Protein AF-A0AAJ2A4P9-F1 (afdb_monomer_lite)

pLDDT: mean 83.52, std 16.74, range [39.16, 97.12]

Secondary structure (DSSP, 8-state):
---GGG---------SSS--S---TTEEEEE-TTS-EEEEETTTTEEEEE--TT-------SS------S------S------S-----S----SS----SS----SS-------SSTT--S---SS----SS--EETTEETTT---B-SSSSPBPPPPPPPPP-----TTSSHHHHHHHHHHHHHHHTS--

Sequence (192 aa):
MGDPAQGVVWGGILSGRVKPPTRSADVHATAYPDGALIQYDHAAHTLSAKLPEGATIDLVAPDAVVVKTQKASIESDDCTLKSKLITLDGDVVVSKSMTVAGAFAFQSGMSGQGEGGSDDHAMRIDGGAHFSKDVTAAGVSVEGHLHRAQGSTAPTSKPIKGASFRGMNAAAGARVCKSALRRRFNRRRKAV

Structure (mmCIF, N/CA/C/O backbone):
data_AF-A0AAJ2A4P9-F1
#
_entry.id   AF-A0AAJ2A4P9-F1
#
loop_
_atom_site.group_PDB
_atom_site.id
_atom_site.type_symbol
_atom_site.label_atom_id
_atom_site.label_alt_id
_atom_site.label_comp_id
_atom_site.label_asym_id
_atom_site.label_entity_id
_atom_site.label_seq_id
_atom_site.pdbx_PDB_ins_code
_atom_site.Cartn_x
_atom_site.Cartn_y
_atom_site.Cartn_z
_atom_site.occupancy
_atom_site.B_iso_or_equiv
_atom_site.auth_seq_id
_atom_site.auth_comp_id
_atom_site.auth_asym_id
_atom_site.auth_atom_id
_atom_site.pdbx_PDB_model_num
ATOM 1 N N . MET A 1 1 ? -49.548 -1.747 47.036 1.00 63.66 1 MET A N 1
ATOM 2 C CA . MET A 1 1 ? -48.351 -2.602 47.181 1.00 63.66 1 MET A CA 1
ATOM 3 C C . MET A 1 1 ? -47.766 -2.800 45.796 1.00 63.66 1 MET A C 1
ATOM 5 O O . MET A 1 1 ? -48.547 -3.030 44.884 1.00 63.66 1 MET A O 1
ATOM 9 N N . GLY A 1 2 ? -46.456 -2.621 45.616 1.00 82.56 2 GLY A N 1
ATOM 10 C CA . GLY A 1 2 ? -45.809 -2.887 44.327 1.00 82.56 2 GLY A CA 1
ATOM 11 C C . GLY A 1 2 ? -45.758 -4.389 44.050 1.00 82.56 2 GLY A C 1
ATOM 12 O O . GLY A 1 2 ? -45.524 -5.160 44.979 1.00 82.56 2 GLY A O 1
ATOM 13 N N . ASP A 1 3 ? -46.005 -4.788 42.804 1.00 88.75 3 ASP A N 1
ATOM 14 C CA . ASP A 1 3 ? -45.886 -6.174 42.354 1.00 88.75 3 ASP A CA 1
ATOM 15 C C . ASP A 1 3 ? -44.419 -6.467 41.985 1.00 88.75 3 ASP A C 1
ATOM 17 O O . ASP A 1 3 ? -43.934 -5.942 40.978 1.00 88.75 3 ASP A O 1
ATOM 21 N N . PRO A 1 4 ? -43.681 -7.274 42.770 1.00 86.25 4 PRO A N 1
ATOM 22 C CA . PRO A 1 4 ? -42.304 -7.627 42.442 1.00 86.25 4 PRO A CA 1
ATOM 23 C C . PRO A 1 4 ? -42.198 -8.439 41.143 1.00 86.25 4 PRO A C 1
ATOM 25 O O . PRO A 1 4 ? -41.119 -8.464 40.553 1.00 86.25 4 PRO A O 1
ATOM 28 N N . ALA A 1 5 ? -43.291 -9.041 40.651 1.00 87.19 5 ALA A N 1
ATOM 29 C CA . ALA A 1 5 ? -43.313 -9.678 39.335 1.00 87.19 5 ALA A CA 1
ATOM 30 C C . ALA A 1 5 ? -43.188 -8.666 38.177 1.00 87.19 5 ALA A C 1
ATOM 32 O O . ALA A 1 5 ? -42.864 -9.063 37.062 1.00 87.19 5 ALA A O 1
ATOM 33 N N . GLN A 1 6 ? -43.396 -7.369 38.437 1.00 91.75 6 GLN A N 1
ATOM 34 C CA . GLN A 1 6 ? -43.157 -6.260 37.501 1.00 91.75 6 GLN A CA 1
ATOM 35 C C . GLN A 1 6 ? -41.868 -5.479 37.828 1.00 91.75 6 GLN A C 1
ATOM 37 O O . GLN A 1 6 ? -41.645 -4.385 37.309 1.00 91.75 6 GLN A O 1
ATOM 42 N N . GLY A 1 7 ? -41.020 -6.004 38.718 1.00 87.81 7 GLY A N 1
ATOM 43 C CA . GLY A 1 7 ? -39.758 -5.367 39.080 1.00 87.81 7 GLY A CA 1
ATOM 44 C C . GLY A 1 7 ? -38.771 -5.329 37.910 1.00 87.81 7 GLY A C 1
ATOM 45 O O . GLY A 1 7 ? -38.638 -6.292 37.159 1.00 87.81 7 GLY A O 1
ATOM 46 N N . VAL A 1 8 ? -38.029 -4.227 37.788 1.00 89.62 8 VAL A N 1
ATOM 47 C CA . VAL A 1 8 ? -36.932 -4.070 36.821 1.00 89.62 8 VAL A CA 1
ATOM 48 C C . VAL A 1 8 ? -35.628 -3.896 37.590 1.00 89.62 8 VAL A C 1
ATOM 50 O O . VAL A 1 8 ? -35.564 -3.130 38.552 1.00 89.62 8 VAL A O 1
ATOM 53 N N . VAL A 1 9 ? -34.578 -4.603 37.172 1.00 88.38 9 VAL A N 1
ATOM 54 C CA . VAL A 1 9 ? -33.245 -4.483 37.773 1.00 88.38 9 VAL A CA 1
ATOM 55 C C . VAL A 1 9 ? -32.414 -3.488 36.972 1.00 88.38 9 VAL A C 1
ATOM 57 O O . VAL A 1 9 ? -32.191 -3.678 35.778 1.00 88.38 9 VAL A O 1
ATOM 60 N N . TRP A 1 10 ? -31.906 -2.457 37.646 1.00 83.69 10 TRP A N 1
ATOM 61 C CA . TRP A 1 10 ? -30.907 -1.546 37.095 1.00 83.69 10 TRP A CA 1
ATOM 62 C C . TRP A 1 10 ? -29.515 -1.965 37.587 1.00 83.69 10 TRP A C 1
ATOM 64 O O . TRP A 1 10 ? -29.199 -1.844 38.770 1.00 83.69 10 TRP A O 1
ATOM 74 N N . GLY A 1 11 ? -28.678 -2.476 36.682 1.00 84.81 11 GLY A N 1
ATOM 75 C CA . GLY A 1 11 ? -27.283 -2.836 36.965 1.00 84.81 11 GLY A CA 1
ATOM 76 C C . GLY A 1 11 ? -26.299 -1.679 36.747 1.00 84.81 11 GLY A C 1
ATOM 77 O O . GLY A 1 11 ? -26.618 -0.695 36.092 1.00 84.81 11 GLY A O 1
ATOM 78 N N . GLY A 1 12 ? -25.072 -1.806 37.262 1.00 80.88 12 GLY A N 1
ATOM 79 C CA . GL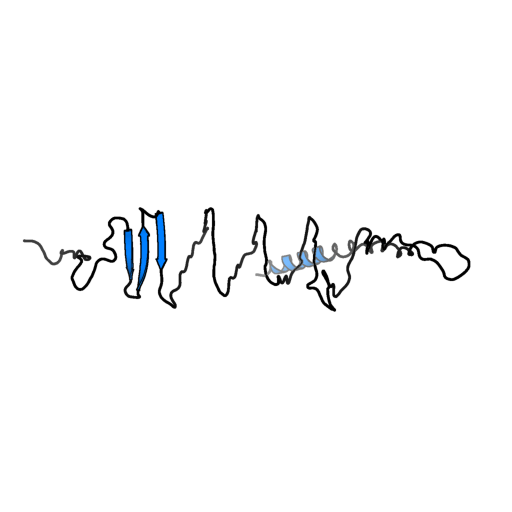Y A 1 12 ? -23.992 -0.837 36.998 1.00 80.88 12 GLY A CA 1
ATOM 80 C C . GLY A 1 12 ? -23.577 0.028 38.188 1.00 80.88 12 GLY A C 1
ATOM 81 O O . GLY A 1 12 ? -22.801 0.965 38.023 1.00 80.88 12 GLY A O 1
ATOM 82 N N . ILE A 1 13 ? -24.047 -0.290 39.397 1.00 85.81 13 ILE A N 1
ATOM 83 C CA . ILE A 1 13 ? -23.538 0.347 40.614 1.00 85.81 13 ILE A CA 1
ATOM 84 C C . ILE A 1 13 ? -22.128 -0.188 40.893 1.00 85.81 13 ILE A C 1
ATOM 86 O O . ILE A 1 13 ? -21.924 -1.388 41.097 1.00 85.81 13 ILE A O 1
ATOM 90 N N . LEU A 1 14 ? -21.152 0.719 40.892 1.00 84.44 14 LEU A N 1
ATOM 91 C CA . LEU A 1 14 ? -19.758 0.422 41.213 1.00 84.44 14 LEU A CA 1
ATOM 92 C C . LEU A 1 14 ? -19.631 -0.084 42.656 1.00 84.44 14 LEU A C 1
ATOM 94 O O . LEU A 1 14 ? -20.338 0.359 43.558 1.00 84.44 14 LEU A O 1
ATOM 98 N N . SER A 1 15 ? -18.701 -1.005 42.891 1.00 82.56 15 SER A N 1
ATOM 99 C CA . SER A 1 15 ? -18.472 -1.604 44.210 1.00 82.56 15 SER A CA 1
ATOM 100 C C . SER A 1 15 ? -16.989 -1.901 44.431 1.00 82.56 15 SER A C 1
ATOM 102 O O . SER A 1 15 ? -16.177 -1.796 43.516 1.00 82.56 15 SER A O 1
ATOM 104 N N . GLY A 1 16 ? -16.608 -2.343 45.634 1.00 83.50 16 GLY A N 1
ATOM 105 C CA . GLY A 1 16 ? -15.232 -2.797 45.882 1.00 83.50 16 GLY A CA 1
ATOM 106 C C . GLY A 1 16 ? -14.786 -3.942 44.955 1.00 83.50 16 GLY A C 1
ATOM 107 O O . GLY A 1 16 ? -13.597 -4.057 44.659 1.00 83.50 16 GLY A O 1
ATOM 108 N N . ARG A 1 17 ? -15.739 -4.752 44.463 1.00 79.19 17 ARG A N 1
ATOM 109 C CA . ARG A 1 17 ? -15.501 -5.830 43.488 1.00 79.19 17 ARG A CA 1
ATOM 110 C C . ARG A 1 17 ? -15.523 -5.343 42.034 1.00 79.19 17 ARG A C 1
ATOM 112 O O . ARG A 1 17 ? -14.803 -5.901 41.218 1.00 79.19 17 ARG A O 1
ATOM 119 N N . VAL A 1 18 ? -16.312 -4.314 41.717 1.00 78.00 18 VAL A N 1
ATOM 120 C CA . VAL A 1 18 ? -16.439 -3.733 40.367 1.00 78.00 18 VAL A CA 1
ATOM 121 C C . VAL A 1 18 ? -15.983 -2.277 40.417 1.00 78.00 18 VAL A C 1
ATOM 123 O O . VAL A 1 18 ? -16.763 -1.372 40.722 1.00 78.00 18 VAL A O 1
ATOM 126 N N . LYS A 1 19 ? -14.687 -2.071 40.175 1.00 82.69 19 LYS A N 1
ATOM 127 C CA . LYS A 1 19 ? -14.037 -0.756 40.229 1.00 82.69 19 LYS A CA 1
ATOM 128 C C . LYS A 1 19 ? -14.387 0.082 38.991 1.00 82.69 19 LYS A C 1
ATOM 130 O O . LYS A 1 19 ? -14.630 -0.490 37.930 1.00 82.69 19 LYS A O 1
ATOM 135 N N . PRO A 1 20 ? -14.374 1.423 39.097 1.00 83.62 20 PRO A N 1
ATOM 136 C CA . PRO A 1 20 ? -14.522 2.277 37.927 1.00 83.62 20 PRO A CA 1
ATOM 137 C C . PRO A 1 20 ? -13.364 2.054 36.937 1.00 83.62 20 PRO A C 1
ATOM 139 O O . PRO A 1 20 ? -12.222 1.904 37.383 1.00 83.62 20 PRO A O 1
ATOM 142 N N . PRO A 1 21 ? -13.631 2.077 35.618 1.00 82.31 21 PRO A N 1
ATOM 143 C CA . PRO A 1 21 ? -12.603 1.906 34.590 1.00 82.31 21 PRO A CA 1
ATOM 144 C C . PRO A 1 21 ? -11.618 3.084 34.543 1.00 82.31 21 PRO A C 1
ATOM 146 O O . PRO A 1 21 ? -10.463 2.914 34.170 1.00 82.31 21 PRO A O 1
ATOM 149 N N . THR A 1 22 ? -12.054 4.275 34.960 1.00 85.38 22 THR A N 1
ATOM 150 C CA . THR A 1 22 ? -11.222 5.474 35.095 1.00 85.38 22 THR A CA 1
ATOM 151 C C . THR A 1 22 ? -11.697 6.324 36.272 1.00 85.38 22 THR A C 1
ATOM 153 O O . THR A 1 22 ? -12.844 6.221 36.705 1.00 85.38 22 THR A O 1
ATOM 156 N N . ARG A 1 23 ? -10.804 7.155 36.816 1.00 85.50 23 ARG A N 1
ATOM 157 C CA . ARG A 1 23 ? -11.125 8.188 37.819 1.00 85.50 23 ARG A CA 1
ATOM 158 C C . ARG A 1 23 ? -11.011 9.609 37.262 1.00 85.50 23 ARG A C 1
ATOM 160 O O . ARG A 1 23 ? -11.265 10.556 37.999 1.00 85.50 23 ARG A O 1
ATOM 167 N N . SER A 1 24 ? -10.603 9.750 36.001 1.00 86.44 24 SER A N 1
ATOM 168 C CA . SER A 1 24 ? -10.545 11.048 35.336 1.00 86.44 24 SER A CA 1
ATOM 169 C C . SER A 1 24 ? -11.948 11.475 34.916 1.00 86.44 24 SER A C 1
ATOM 171 O O . SER A 1 24 ? -12.692 10.667 34.363 1.00 86.44 24 SER A O 1
ATOM 173 N N . ALA A 1 25 ? -12.288 12.741 35.158 1.00 88.81 25 ALA A N 1
ATOM 174 C CA . ALA A 1 25 ? -13.504 13.346 34.622 1.00 88.81 25 ALA A CA 1
ATOM 175 C C . ALA A 1 25 ? -13.425 13.518 33.096 1.00 88.81 25 ALA A C 1
ATOM 177 O O . ALA A 1 25 ? -14.457 13.558 32.428 1.00 88.81 25 ALA A O 1
ATOM 178 N N . ASP A 1 26 ? -12.204 13.553 32.550 1.00 91.00 26 ASP A N 1
ATOM 179 C CA . ASP A 1 26 ? -11.959 13.848 31.141 1.00 91.00 26 ASP A CA 1
ATOM 180 C C . ASP A 1 26 ? -12.076 12.613 30.230 1.00 91.00 26 ASP A C 1
ATOM 182 O O . ASP A 1 26 ? -12.057 12.705 29.000 1.00 91.00 26 ASP A O 1
ATOM 186 N N . VAL A 1 27 ? -12.207 11.426 30.825 1.00 91.81 27 VAL A N 1
ATOM 187 C CA . VAL A 1 27 ? -12.094 10.154 30.111 1.00 91.81 27 VAL A CA 1
ATOM 188 C C . VAL A 1 27 ? -13.410 9.394 30.156 1.00 91.81 27 VAL A C 1
ATOM 190 O O . VAL A 1 27 ? -13.900 9.020 31.220 1.00 91.81 27 VAL A O 1
ATOM 193 N N . HIS A 1 28 ? -13.938 9.073 28.980 1.00 90.75 28 HIS A N 1
ATOM 194 C CA . HIS A 1 28 ? -14.999 8.088 28.829 1.00 90.75 28 HIS A CA 1
ATOM 195 C C . HIS A 1 28 ? -14.377 6.739 28.463 1.00 90.75 28 HIS A C 1
ATOM 197 O O . HIS A 1 28 ? -13.809 6.606 27.381 1.00 90.75 28 HIS A O 1
ATOM 203 N N . ALA A 1 29 ? -14.468 5.741 29.345 1.00 92.00 29 ALA A N 1
ATOM 204 C CA . ALA A 1 29 ? -13.806 4.449 29.161 1.00 92.00 29 ALA A CA 1
ATOM 205 C C . ALA A 1 29 ? -14.744 3.255 29.372 1.00 92.00 29 ALA A C 1
ATOM 207 O O . ALA A 1 29 ? -15.571 3.238 30.284 1.00 92.00 29 ALA A O 1
ATOM 208 N N . THR A 1 30 ? -14.543 2.216 28.567 1.00 90.12 30 THR A N 1
ATOM 209 C CA . THR A 1 30 ? -15.148 0.891 28.711 1.00 90.12 30 THR A CA 1
ATOM 210 C C . THR A 1 30 ? -14.026 -0.133 28.841 1.00 90.12 30 THR A C 1
ATOM 212 O O . THR A 1 30 ? -13.236 -0.311 27.913 1.00 90.12 30 THR A O 1
ATOM 215 N N . ALA A 1 31 ? -13.941 -0.773 30.009 1.00 90.44 31 ALA A N 1
ATOM 216 C CA . ALA A 1 31 ? -12.980 -1.835 30.296 1.00 90.44 31 ALA A CA 1
ATOM 217 C C . ALA A 1 31 ? -13.672 -3.199 30.222 1.00 90.44 31 ALA A C 1
ATOM 219 O O . ALA A 1 31 ? -14.754 -3.376 30.789 1.00 90.44 31 ALA A O 1
ATOM 220 N N . TYR A 1 32 ? -13.036 -4.151 29.551 1.00 89.19 32 TYR A N 1
ATOM 221 C CA . TYR A 1 32 ? -13.533 -5.509 29.366 1.00 89.19 32 TYR A CA 1
ATOM 222 C C . TYR A 1 32 ? -12.788 -6.503 30.279 1.00 89.19 32 TYR A C 1
ATOM 224 O O . TYR A 1 32 ? -11.652 -6.239 30.684 1.00 89.19 32 TYR A O 1
ATOM 232 N N . PRO A 1 33 ? -13.403 -7.649 30.642 1.00 86.69 33 PRO A N 1
ATOM 233 C CA . PRO A 1 33 ? -12.800 -8.629 31.556 1.00 86.69 33 PRO A CA 1
ATOM 234 C C . PRO A 1 33 ? -11.520 -9.297 31.036 1.00 86.69 33 PRO A C 1
ATOM 236 O O . PRO A 1 33 ? -10.731 -9.797 31.832 1.00 86.69 33 PRO A O 1
ATOM 239 N N . ASP A 1 34 ? -11.325 -9.314 29.718 1.00 88.88 34 ASP A N 1
ATOM 240 C CA . ASP A 1 34 ? -10.125 -9.810 29.033 1.00 88.88 34 ASP A CA 1
ATOM 241 C C . ASP A 1 34 ? -8.945 -8.820 29.092 1.00 88.88 34 ASP A C 1
ATOM 243 O O . ASP A 1 34 ? -7.841 -9.138 28.655 1.00 88.88 34 ASP A O 1
ATOM 247 N N . GLY A 1 35 ? -9.160 -7.629 29.659 1.00 85.75 35 GLY A N 1
ATOM 248 C CA . GLY A 1 35 ? -8.171 -6.560 29.741 1.00 85.75 35 GLY A CA 1
ATOM 249 C C . GLY A 1 35 ? -8.221 -5.571 28.576 1.00 85.75 35 GLY A C 1
ATOM 250 O O . GLY A 1 35 ? -7.424 -4.631 28.571 1.00 85.75 35 GLY A O 1
ATOM 251 N N . ALA A 1 36 ? -9.143 -5.722 27.616 1.00 92.38 36 ALA A N 1
ATOM 252 C CA . ALA A 1 36 ? -9.329 -4.724 26.569 1.00 92.38 36 ALA A CA 1
ATOM 253 C C . ALA A 1 36 ? -9.888 -3.412 27.149 1.00 92.38 36 ALA A C 1
ATOM 255 O O . ALA A 1 36 ? -10.738 -3.405 28.045 1.00 92.38 36 ALA A O 1
ATOM 256 N N . LEU A 1 37 ? -9.422 -2.281 26.621 1.00 92.00 37 LEU A N 1
ATOM 257 C CA . LEU A 1 37 ? -9.827 -0.946 27.051 1.00 92.00 37 LEU A CA 1
ATOM 258 C C . LEU A 1 37 ? -10.093 -0.064 25.833 1.00 92.00 37 LEU A C 1
ATOM 260 O O . LEU A 1 37 ? -9.192 0.207 25.038 1.00 92.00 37 LEU A O 1
ATOM 264 N N . ILE A 1 38 ? -11.326 0.426 25.725 1.00 94.44 38 ILE A N 1
ATOM 265 C CA . ILE A 1 38 ? -11.712 1.456 24.758 1.00 94.44 38 ILE A CA 1
ATOM 266 C C . ILE A 1 38 ? -11.959 2.740 25.537 1.00 94.44 38 ILE A C 1
ATOM 268 O O . ILE A 1 38 ? -12.808 2.764 26.426 1.00 94.44 38 ILE A O 1
ATOM 272 N N . GLN A 1 39 ? -11.223 3.803 25.225 1.00 94.62 39 GLN A N 1
ATOM 273 C CA . GLN A 1 39 ? -11.330 5.080 25.924 1.00 94.62 39 GLN A CA 1
ATOM 274 C C . GLN A 1 39 ? -11.261 6.278 24.980 1.00 94.62 39 GLN A C 1
ATOM 276 O O . GLN A 1 39 ? -10.482 6.284 24.028 1.00 94.62 39 GLN A O 1
ATOM 281 N N . TYR A 1 40 ? -12.054 7.301 25.283 1.00 94.75 40 TYR A N 1
ATOM 282 C CA . TYR A 1 40 ? -11.988 8.619 24.670 1.00 94.75 40 TYR A CA 1
ATOM 283 C C . TYR A 1 40 ? -11.640 9.658 25.737 1.00 94.75 40 TYR A C 1
ATOM 285 O O . TYR A 1 40 ? -12.391 9.827 26.697 1.00 94.75 40 TYR A O 1
ATOM 293 N N . ASP A 1 41 ? -10.506 10.333 25.570 1.00 94.06 41 ASP A N 1
ATOM 294 C CA . ASP A 1 41 ? -10.068 11.456 26.399 1.00 94.06 41 ASP A CA 1
ATOM 295 C C . ASP A 1 41 ? -10.373 12.762 25.657 1.00 94.06 41 ASP A C 1
ATOM 297 O O . ASP A 1 41 ? -9.818 13.015 24.581 1.00 94.06 41 ASP A O 1
ATOM 301 N N . HIS A 1 42 ? -11.269 13.579 26.211 1.00 93.12 42 HIS A N 1
ATOM 302 C CA . HIS A 1 42 ? -11.690 14.825 25.573 1.00 93.12 42 HIS A CA 1
ATOM 303 C C . HIS A 1 42 ? -10.784 16.022 25.881 1.00 93.12 42 HIS A C 1
ATOM 305 O O . HIS A 1 42 ? -10.865 17.012 25.158 1.00 93.12 42 HIS A O 1
ATOM 311 N N . ALA A 1 43 ? -9.907 15.933 26.886 1.00 92.00 43 ALA A N 1
ATOM 312 C CA . ALA A 1 43 ? -8.873 16.935 27.134 1.00 92.00 43 ALA A CA 1
ATOM 313 C C . ALA A 1 43 ? -7.692 16.750 26.167 1.00 92.00 43 ALA A C 1
ATOM 315 O O . ALA A 1 43 ? -7.161 17.720 25.630 1.00 92.00 43 ALA A O 1
ATOM 316 N N . ALA A 1 44 ? -7.314 15.496 25.897 1.00 91.75 44 ALA A N 1
ATOM 317 C CA . ALA A 1 44 ? -6.264 15.155 24.937 1.00 91.75 44 ALA A CA 1
ATOM 318 C C . ALA A 1 44 ? -6.772 15.026 23.485 1.00 91.75 44 ALA A C 1
ATOM 320 O O . ALA A 1 44 ? -5.965 14.945 22.560 1.00 91.75 44 ALA A O 1
ATOM 321 N N . HIS A 1 45 ? -8.093 14.978 23.277 1.00 92.88 45 HIS A N 1
ATOM 322 C CA . HIS A 1 45 ? -8.744 14.674 21.995 1.00 92.88 45 HIS A CA 1
ATOM 323 C C . HIS A 1 45 ? -8.292 13.337 21.384 1.00 92.88 45 HIS A C 1
ATOM 325 O O . HIS A 1 45 ? -8.085 13.228 20.173 1.00 92.88 45 HIS A O 1
ATOM 331 N N . THR A 1 46 ? -8.143 12.302 22.216 1.00 92.44 46 THR A N 1
ATOM 332 C CA . THR A 1 46 ? -7.634 10.993 21.777 1.00 92.44 46 THR A CA 1
ATOM 333 C C . THR A 1 46 ? -8.652 9.879 21.983 1.00 92.44 46 THR A C 1
ATOM 335 O O . THR A 1 46 ? -9.212 9.715 23.063 1.00 92.44 46 THR A O 1
ATOM 338 N N . LEU A 1 47 ? -8.869 9.080 20.935 1.00 93.69 47 LEU A N 1
ATOM 339 C CA . LEU A 1 47 ? -9.574 7.801 21.009 1.00 93.69 47 LEU A CA 1
ATOM 340 C C . LEU A 1 47 ? -8.533 6.677 21.006 1.00 93.69 47 LEU A C 1
ATOM 342 O O . LEU A 1 47 ? -7.718 6.597 20.089 1.00 93.69 47 LEU A O 1
ATOM 346 N N . SER A 1 48 ? -8.561 5.803 22.009 1.00 92.00 48 SER A N 1
ATOM 347 C CA . SER A 1 48 ? -7.640 4.674 22.136 1.00 92.00 48 SER A CA 1
ATOM 348 C C . SER A 1 48 ? -8.413 3.380 22.360 1.00 92.00 48 SER A C 1
ATOM 350 O O . SER A 1 48 ? -9.168 3.263 23.322 1.00 92.00 48 SER A O 1
ATOM 352 N N . ALA A 1 49 ? -8.198 2.404 21.480 1.00 93.00 49 ALA A N 1
ATOM 353 C CA . ALA A 1 49 ? -8.638 1.027 21.655 1.00 93.00 49 ALA A CA 1
ATOM 354 C C . ALA A 1 49 ? -7.392 0.157 21.845 1.00 93.00 49 ALA A C 1
ATOM 356 O O . ALA A 1 49 ? -6.632 -0.057 20.903 1.00 93.00 49 ALA A O 1
ATOM 357 N N . LYS A 1 50 ? -7.148 -0.289 23.078 1.00 92.12 50 LYS A N 1
ATOM 358 C CA . LYS A 1 50 ? -6.036 -1.180 23.425 1.00 92.12 50 LYS A CA 1
ATOM 359 C C . LYS A 1 50 ? -6.606 -2.554 23.722 1.00 92.12 50 LYS A C 1
ATOM 361 O O . LYS A 1 50 ? -7.406 -2.690 24.644 1.00 92.12 50 LYS A O 1
ATOM 366 N N . LEU A 1 51 ? -6.206 -3.545 22.938 1.00 91.69 51 LEU A N 1
ATOM 367 C CA . LEU A 1 51 ? -6.652 -4.920 23.101 1.00 91.69 51 LEU A CA 1
ATOM 368 C C . LEU A 1 51 ? -5.478 -5.796 23.570 1.00 91.69 51 LEU A C 1
ATOM 370 O O . LEU A 1 51 ? -4.328 -5.472 23.259 1.00 91.69 51 LEU A O 1
ATOM 374 N N . PRO A 1 52 ? -5.743 -6.861 24.344 1.00 91.69 52 PRO A N 1
ATOM 375 C CA . PRO A 1 52 ? -4.719 -7.814 24.758 1.00 91.69 52 PRO A CA 1
ATOM 376 C C . PRO A 1 52 ? -4.185 -8.626 23.565 1.00 91.69 52 PRO A C 1
ATOM 378 O O . PRO A 1 52 ? -4.736 -8.595 22.463 1.00 91.69 52 PRO A O 1
ATOM 381 N N . GLU A 1 53 ? -3.104 -9.372 23.791 1.00 88.88 53 GLU A N 1
ATOM 382 C CA . GLU A 1 53 ? -2.522 -10.262 22.784 1.00 88.88 53 GLU A CA 1
ATOM 383 C C . GLU A 1 53 ? -3.560 -11.266 22.246 1.00 88.88 53 GLU A C 1
ATOM 385 O O . GLU A 1 53 ? -4.371 -11.809 22.996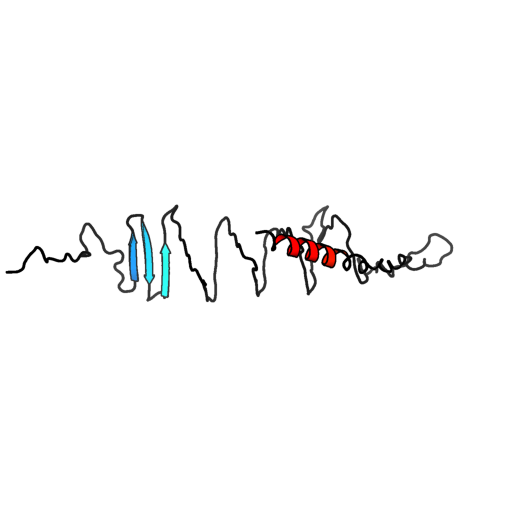 1.00 88.88 53 GLU A O 1
ATOM 390 N N . GLY A 1 54 ? -3.549 -11.493 20.929 1.00 86.75 54 GLY A N 1
ATOM 391 C CA . GLY A 1 54 ? -4.481 -12.399 20.250 1.00 86.75 54 GLY A CA 1
ATOM 392 C C . GLY A 1 54 ? -5.871 -11.817 19.965 1.00 86.75 54 GLY A C 1
ATOM 393 O O . GLY A 1 54 ? -6.680 -12.478 19.316 1.00 86.75 54 GLY A O 1
ATOM 394 N N . ALA A 1 55 ? -6.162 -10.591 20.401 1.00 89.69 55 ALA A N 1
ATOM 395 C CA . ALA A 1 55 ? -7.419 -9.933 20.077 1.00 89.69 55 ALA A CA 1
ATOM 396 C C . ALA A 1 55 ? -7.459 -9.429 18.623 1.00 89.69 55 ALA A C 1
ATOM 398 O O . ALA A 1 55 ? -6.451 -9.012 18.052 1.00 89.69 55 ALA A O 1
ATOM 399 N N . THR A 1 56 ? -8.656 -9.423 18.036 1.00 92.00 56 THR A N 1
ATOM 400 C CA . THR A 1 56 ? -8.890 -9.045 16.636 1.00 92.00 56 THR A CA 1
ATOM 401 C C . THR A 1 56 ? -9.903 -7.913 16.529 1.00 92.00 56 THR A C 1
ATOM 403 O O . THR A 1 56 ? -10.918 -7.922 17.224 1.00 92.00 56 THR A O 1
ATOM 406 N N . ILE A 1 57 ? -9.669 -6.979 15.607 1.00 92.50 57 ILE A N 1
ATOM 407 C CA . ILE A 1 57 ? -10.642 -5.953 15.214 1.00 92.50 57 ILE A CA 1
ATOM 408 C C . ILE A 1 57 ? -11.168 -6.317 13.824 1.00 92.50 57 ILE A C 1
ATOM 410 O O . ILE A 1 57 ? -10.379 -6.428 12.888 1.00 92.50 57 ILE A O 1
ATOM 414 N N . ASP A 1 58 ? -12.485 -6.469 13.687 1.00 93.12 58 ASP A N 1
ATOM 415 C CA . ASP A 1 58 ? -13.155 -6.664 12.397 1.00 93.12 58 ASP A CA 1
ATOM 416 C C . ASP A 1 58 ? -14.083 -5.476 12.101 1.00 93.12 58 ASP A C 1
ATOM 418 O O . ASP A 1 58 ? -14.928 -5.108 12.920 1.00 93.12 58 ASP A O 1
ATOM 422 N N . LEU A 1 59 ? -13.891 -4.846 10.941 1.00 93.44 59 LEU A N 1
ATOM 423 C CA . LEU A 1 59 ? -14.631 -3.664 10.496 1.00 93.44 59 LEU A CA 1
ATOM 424 C C . LEU A 1 59 ? -15.313 -3.973 9.165 1.00 93.44 59 LEU A C 1
ATOM 426 O O . LEU A 1 59 ? -14.757 -3.746 8.090 1.00 93.44 59 LEU A O 1
ATOM 430 N N . VAL A 1 60 ? -16.546 -4.469 9.242 1.00 92.56 60 VAL A N 1
ATOM 431 C CA . VAL A 1 60 ? -17.351 -4.801 8.064 1.00 92.56 60 VAL A CA 1
ATOM 432 C C . VAL A 1 60 ? -18.331 -3.668 7.776 1.00 92.56 60 VAL A C 1
ATOM 434 O O . VAL A 1 60 ? -19.300 -3.466 8.506 1.00 92.56 60 VAL A O 1
ATOM 437 N N . ALA A 1 61 ? -18.095 -2.943 6.683 1.00 93.62 61 ALA A N 1
ATOM 438 C CA . ALA A 1 61 ? -19.022 -1.950 6.149 1.00 93.62 61 ALA A CA 1
ATOM 439 C C . ALA A 1 61 ? -19.413 -2.344 4.713 1.00 93.62 61 ALA A C 1
ATOM 441 O O . ALA A 1 61 ? -18.523 -2.479 3.873 1.00 93.62 61 ALA A O 1
ATOM 442 N N . PRO A 1 62 ? -20.709 -2.540 4.407 1.00 93.00 62 PRO A N 1
ATOM 443 C CA . PRO A 1 62 ? -21.141 -3.017 3.091 1.00 93.00 62 PRO A CA 1
ATOM 444 C C . PRO A 1 62 ? -20.916 -1.997 1.966 1.00 93.00 62 PRO A C 1
ATOM 446 O O . PRO A 1 62 ? -20.662 -2.401 0.835 1.00 93.00 62 PRO A O 1
ATOM 449 N N . ASP A 1 63 ? -20.980 -0.699 2.278 1.00 95.50 63 ASP A N 1
ATOM 450 C CA . ASP A 1 63 ? -20.819 0.369 1.287 1.00 95.50 63 ASP A CA 1
ATOM 451 C C . ASP A 1 63 ? -19.406 0.964 1.288 1.00 95.50 63 ASP A C 1
ATOM 453 O O . ASP A 1 63 ? -18.700 0.890 0.282 1.00 95.50 63 ASP A O 1
ATOM 457 N N . ALA A 1 64 ? -18.982 1.591 2.394 1.00 94.06 64 ALA A N 1
ATOM 458 C CA . ALA A 1 64 ? -17.705 2.300 2.440 1.00 94.06 64 ALA A CA 1
ATOM 459 C C . ALA A 1 64 ? -17.144 2.474 3.857 1.00 94.06 64 ALA A C 1
ATOM 461 O O . ALA A 1 64 ? -17.882 2.654 4.825 1.00 94.06 64 ALA A O 1
ATOM 462 N N . VAL A 1 65 ? -15.812 2.533 3.935 1.00 95.62 65 VAL A N 1
ATOM 463 C CA . VAL A 1 65 ? -15.044 3.021 5.087 1.00 95.62 65 VAL A CA 1
ATOM 464 C C . VAL A 1 65 ? -14.218 4.216 4.615 1.00 95.62 65 VAL A C 1
ATOM 466 O O . VAL A 1 65 ? -13.500 4.116 3.621 1.00 95.62 65 VAL A O 1
ATOM 469 N N . VAL A 1 66 ? -14.324 5.356 5.301 1.00 94.62 66 VAL A N 1
ATOM 470 C CA . VAL A 1 66 ? -13.631 6.600 4.930 1.00 94.62 66 VAL A CA 1
ATOM 471 C C . VAL A 1 66 ? -12.810 7.100 6.111 1.00 94.62 66 VAL A C 1
ATOM 473 O O . VAL A 1 66 ? -13.360 7.404 7.166 1.00 94.62 66 VAL A O 1
ATOM 476 N N . VAL A 1 67 ? -11.499 7.240 5.912 1.00 94.94 67 VAL A N 1
ATOM 477 C CA . VAL A 1 67 ? -10.564 7.785 6.905 1.00 94.94 67 VAL A CA 1
ATOM 478 C C . VAL A 1 67 ? -10.005 9.098 6.366 1.00 94.94 67 VAL A C 1
ATOM 480 O O . VAL A 1 67 ? -9.315 9.114 5.351 1.00 94.94 67 VAL A O 1
ATOM 483 N N . LYS A 1 68 ? -10.334 10.213 7.024 1.00 95.38 68 LYS A N 1
ATOM 484 C CA . LYS A 1 68 ? -9.850 11.556 6.670 1.00 95.38 68 LYS A CA 1
ATOM 485 C C . LYS A 1 68 ? -9.014 12.099 7.817 1.00 95.38 68 LYS A C 1
ATOM 487 O O . LYS A 1 68 ? -9.559 12.587 8.804 1.00 95.38 68 LYS A O 1
ATOM 492 N N . THR A 1 69 ? -7.699 11.997 7.688 1.00 95.56 69 THR A N 1
ATOM 493 C CA . THR A 1 69 ? -6.735 12.482 8.680 1.00 95.56 69 THR A CA 1
ATOM 494 C C . THR A 1 69 ? -5.556 13.143 7.972 1.00 95.56 69 THR A C 1
ATOM 496 O O . THR A 1 69 ? -5.342 12.939 6.781 1.00 95.56 69 THR A O 1
ATOM 499 N N . GLN A 1 70 ? -4.787 13.957 8.697 1.00 95.81 70 GLN A N 1
ATOM 500 C CA . GLN A 1 70 ? -3.558 14.558 8.157 1.00 95.81 70 GLN A CA 1
ATOM 501 C C . GLN A 1 70 ? -2.406 13.547 8.095 1.00 95.81 70 GLN A C 1
ATOM 503 O O . GLN A 1 70 ? -1.538 13.636 7.234 1.00 95.81 70 GLN A O 1
ATOM 508 N N . LYS A 1 71 ? -2.397 12.585 9.024 1.00 94.25 71 LYS A N 1
ATOM 509 C CA . LYS A 1 71 ? -1.405 11.517 9.117 1.00 94.25 71 LYS A CA 1
ATOM 510 C C . LYS A 1 71 ? -2.107 10.205 9.445 1.00 94.25 71 LYS A C 1
ATOM 512 O O . LYS A 1 71 ? -2.969 10.163 10.325 1.00 94.25 71 LYS A O 1
ATOM 517 N N . ALA A 1 72 ? -1.720 9.146 8.748 1.00 94.31 72 ALA A N 1
ATOM 518 C CA . ALA A 1 72 ? -2.110 7.773 9.028 1.00 94.31 72 ALA A CA 1
ATOM 519 C C . ALA A 1 72 ? -0.847 6.904 9.021 1.00 94.31 72 ALA A C 1
ATOM 521 O O . ALA A 1 72 ? 0.040 7.108 8.194 1.00 94.31 72 ALA A O 1
ATOM 522 N N . SER A 1 73 ? -0.751 5.966 9.958 1.00 94.75 73 SER A N 1
ATOM 523 C CA . SER A 1 73 ? 0.363 5.023 10.067 1.00 94.75 73 SER A CA 1
ATOM 524 C C . SER A 1 73 ? -0.183 3.626 10.317 1.00 94.75 73 SER A C 1
ATOM 526 O O . SER A 1 73 ? -1.069 3.456 11.152 1.00 94.75 73 SER A O 1
ATOM 528 N N . ILE A 1 74 ? 0.361 2.648 9.601 1.00 94.62 74 ILE A N 1
ATOM 529 C CA . ILE A 1 74 ? 0.071 1.227 9.771 1.00 94.62 74 ILE A CA 1
ATOM 530 C C . ILE A 1 74 ? 1.413 0.557 10.048 1.00 94.62 74 ILE A C 1
ATOM 532 O O . ILE A 1 74 ? 2.339 0.694 9.251 1.00 94.62 74 ILE A O 1
ATOM 536 N N . GLU A 1 75 ? 1.511 -0.126 11.180 1.00 95.06 75 GLU A N 1
ATOM 537 C CA . GLU A 1 75 ? 2.680 -0.903 11.578 1.00 95.06 75 GLU A CA 1
ATOM 538 C C . GLU A 1 75 ? 2.219 -2.339 11.815 1.00 95.06 75 GLU A C 1
ATOM 540 O O . GLU A 1 75 ? 1.318 -2.593 12.614 1.00 95.06 75 GLU A O 1
ATOM 545 N N . SER A 1 76 ? 2.770 -3.258 11.033 1.00 94.25 76 SER A N 1
ATOM 546 C CA . SER A 1 76 ? 2.388 -4.667 10.991 1.00 94.25 76 SER A CA 1
ATOM 547 C C . SER A 1 76 ? 3.494 -5.451 10.296 1.00 94.25 76 SER A C 1
ATOM 549 O O . SER A 1 76 ? 4.092 -4.920 9.357 1.00 94.25 76 SER A O 1
ATOM 551 N N . ASP A 1 77 ? 3.701 -6.710 10.677 1.00 95.62 77 ASP A N 1
ATOM 552 C CA . ASP A 1 77 ? 4.638 -7.594 9.971 1.00 95.62 77 ASP A CA 1
ATOM 553 C C . ASP A 1 77 ? 4.204 -7.818 8.515 1.00 95.62 77 ASP A C 1
ATOM 555 O O . ASP A 1 77 ? 5.007 -7.669 7.596 1.00 95.62 77 ASP A O 1
ATOM 559 N N . ASP A 1 78 ? 2.904 -8.063 8.308 1.00 95.25 78 ASP A N 1
ATOM 560 C CA . ASP A 1 78 ? 2.287 -8.247 6.996 1.00 95.25 78 ASP A CA 1
ATOM 561 C C . ASP A 1 78 ? 1.095 -7.301 6.799 1.00 95.25 78 ASP A C 1
ATOM 563 O O . ASP A 1 78 ? 0.185 -7.226 7.626 1.00 95.25 78 ASP A O 1
ATOM 567 N N . CYS A 1 79 ? 1.053 -6.629 5.647 1.00 95.56 79 CYS A N 1
ATOM 568 C CA . CYS A 1 79 ? -0.079 -5.808 5.221 1.00 95.56 79 CYS A CA 1
ATOM 569 C C . CYS A 1 79 ? -0.505 -6.207 3.806 1.00 95.56 79 CYS A C 1
ATOM 571 O O . CYS A 1 79 ? 0.299 -6.204 2.874 1.00 95.56 79 CYS A O 1
ATOM 573 N N . THR A 1 80 ? -1.783 -6.555 3.633 1.00 95.75 80 THR A N 1
ATOM 574 C CA . THR A 1 80 ? -2.329 -6.979 2.338 1.00 95.75 80 THR A CA 1
ATOM 575 C C . THR A 1 80 ? -3.495 -6.092 1.921 1.00 95.75 80 THR A C 1
ATOM 577 O O . THR A 1 80 ? -4.505 -6.009 2.613 1.00 95.75 80 THR A O 1
ATOM 580 N N . LEU A 1 81 ? -3.399 -5.507 0.726 1.00 95.81 81 LEU A N 1
ATOM 581 C CA . LEU A 1 81 ? -4.478 -4.747 0.098 1.00 95.81 81 LEU A CA 1
A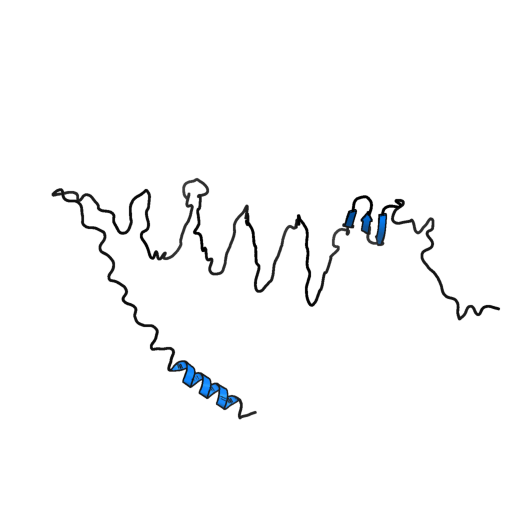TOM 582 C C . LEU A 1 81 ? -5.058 -5.552 -1.069 1.00 95.81 81 LEU A C 1
ATOM 584 O O . LEU A 1 81 ? -4.378 -5.804 -2.062 1.00 95.81 81 LEU A O 1
ATOM 588 N N . LYS A 1 82 ? -6.326 -5.963 -0.962 1.00 95.94 82 LYS A N 1
ATOM 589 C CA . LYS A 1 82 ? -7.042 -6.684 -2.026 1.00 95.94 82 LYS A CA 1
ATOM 590 C C . LYS A 1 82 ? -8.140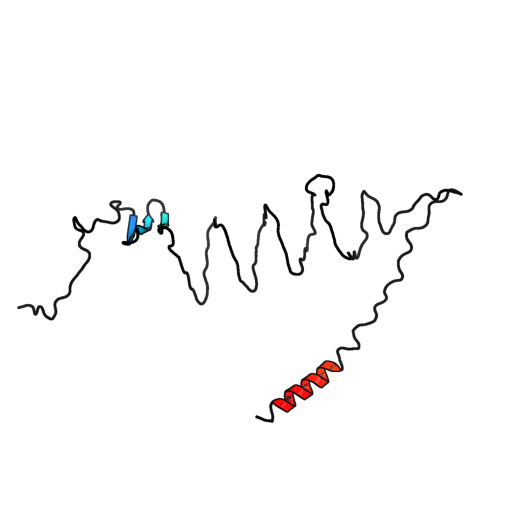 -5.797 -2.589 1.00 95.94 82 LYS A C 1
ATOM 592 O O . LYS A 1 82 ? -9.163 -5.583 -1.953 1.00 95.94 82 LYS A O 1
ATOM 597 N N . SER A 1 83 ? -7.928 -5.297 -3.799 1.00 96.06 83 SER A N 1
ATOM 598 C CA . SER A 1 83 ? -8.911 -4.499 -4.528 1.00 96.06 83 SER A CA 1
ATOM 599 C C . SER A 1 83 ? -8.737 -4.702 -6.030 1.00 96.06 83 SER A C 1
ATOM 601 O O . SER A 1 83 ? -7.682 -5.128 -6.494 1.00 96.06 83 SER A O 1
ATOM 603 N N . LYS A 1 84 ? -9.775 -4.371 -6.802 1.00 97.12 84 LYS A N 1
ATOM 604 C CA . LYS A 1 84 ? -9.675 -4.276 -8.267 1.00 97.12 84 LYS A CA 1
ATOM 605 C C . LYS A 1 84 ? -8.762 -3.125 -8.700 1.00 97.12 84 LYS A C 1
ATOM 607 O O . LYS A 1 84 ? -8.175 -3.194 -9.773 1.00 97.12 84 LYS A O 1
ATOM 612 N N . LEU A 1 85 ? -8.687 -2.074 -7.883 1.00 95.25 85 LEU A N 1
ATOM 613 C CA . LEU A 1 85 ? -7.868 -0.889 -8.108 1.00 95.25 85 LEU A CA 1
ATOM 614 C C . LEU A 1 85 ? -7.369 -0.352 -6.764 1.00 95.25 85 LEU A C 1
ATOM 616 O O . LEU A 1 85 ? -8.149 -0.213 -5.820 1.00 95.25 85 LEU A O 1
ATOM 620 N N . ILE A 1 86 ? -6.080 -0.037 -6.706 1.00 97.12 86 ILE A N 1
ATOM 621 C CA . ILE A 1 86 ? -5.451 0.698 -5.610 1.00 97.12 86 ILE A CA 1
ATOM 622 C C . ILE A 1 86 ? -4.852 1.954 -6.237 1.00 97.12 86 ILE A C 1
ATOM 624 O O . ILE A 1 86 ? -4.046 1.851 -7.160 1.00 97.12 86 ILE A O 1
ATOM 628 N N . THR A 1 87 ? -5.266 3.121 -5.751 1.00 96.56 87 THR A N 1
ATOM 629 C CA . THR A 1 87 ? -4.762 4.418 -6.212 1.00 96.56 87 THR A CA 1
ATOM 630 C C . THR A 1 87 ? -3.907 5.028 -5.112 1.00 96.56 87 THR A C 1
ATOM 632 O O . THR A 1 87 ? -4.374 5.173 -3.985 1.00 96.56 87 THR A O 1
ATOM 635 N N . LEU A 1 88 ? -2.670 5.389 -5.448 1.00 96.31 88 LEU A N 1
ATOM 636 C CA . LEU A 1 88 ? -1.755 6.132 -4.586 1.00 96.31 88 LEU A CA 1
ATOM 637 C C . LEU A 1 88 ? -1.517 7.487 -5.253 1.00 96.31 88 LEU A C 1
ATOM 639 O O . LEU A 1 88 ? -0.785 7.571 -6.234 1.00 96.31 88 LEU A O 1
ATOM 643 N N . ASP A 1 89 ? -2.216 8.512 -4.772 1.00 96.50 89 ASP A N 1
ATOM 644 C CA . ASP A 1 89 ? -2.147 9.873 -5.313 1.00 96.50 89 ASP A CA 1
ATOM 645 C C . ASP A 1 89 ? -1.173 10.712 -4.482 1.00 96.50 89 ASP A C 1
ATOM 647 O O . ASP A 1 89 ? -1.552 11.494 -3.611 1.00 96.50 89 ASP A O 1
ATOM 651 N N . GLY A 1 90 ? 0.109 10.429 -4.673 1.00 94.56 90 GLY A N 1
ATOM 652 C CA . GLY A 1 90 ? 1.207 11.051 -3.952 1.00 94.56 90 GLY A CA 1
ATOM 653 C C . GLY A 1 90 ? 2.511 10.303 -4.190 1.00 94.56 90 GLY A C 1
ATOM 654 O O . GLY A 1 90 ? 2.542 9.280 -4.879 1.00 94.56 90 GLY A O 1
ATOM 655 N N . ASP A 1 91 ? 3.587 10.809 -3.598 1.00 95.69 91 ASP A N 1
ATOM 656 C CA . ASP A 1 91 ? 4.889 10.157 -3.685 1.00 95.69 91 ASP A CA 1
ATOM 657 C C . ASP A 1 91 ? 4.875 8.826 -2.926 1.00 95.69 91 ASP A C 1
ATOM 659 O O . ASP A 1 91 ? 4.424 8.733 -1.781 1.00 95.69 91 ASP A O 1
ATOM 663 N N . VAL A 1 92 ? 5.397 7.783 -3.571 1.00 96.25 92 VAL A N 1
ATOM 664 C CA . VAL A 1 92 ? 5.497 6.438 -2.999 1.00 96.25 92 VAL A CA 1
ATOM 665 C C . VAL A 1 92 ? 6.964 6.100 -2.800 1.00 96.25 92 VAL A C 1
ATOM 667 O O . VAL A 1 92 ? 7.738 6.055 -3.754 1.00 96.25 92 VAL A O 1
ATOM 670 N N . VAL A 1 93 ? 7.338 5.819 -1.553 1.00 96.12 93 VAL A N 1
ATOM 671 C CA . VAL A 1 93 ? 8.684 5.368 -1.194 1.00 96.12 93 VAL A CA 1
ATOM 672 C C . VAL A 1 93 ? 8.625 3.894 -0.819 1.00 96.12 93 VAL A C 1
ATOM 674 O O . VAL A 1 93 ? 7.929 3.511 0.119 1.00 96.12 93 VAL A O 1
ATOM 677 N N . VA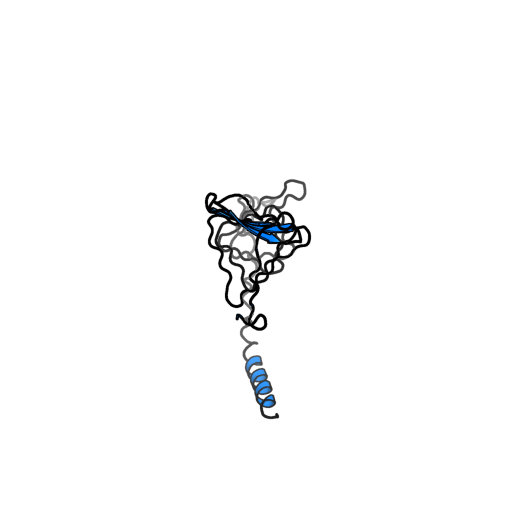L A 1 94 ? 9.386 3.069 -1.536 1.00 96.00 94 VAL A N 1
ATOM 678 C CA . VAL A 1 94 ? 9.591 1.654 -1.210 1.00 96.00 94 VAL A CA 1
ATOM 679 C C . VAL A 1 94 ? 11.051 1.482 -0.809 1.00 96.00 94 VAL A C 1
ATOM 681 O O . VAL A 1 94 ? 11.941 1.576 -1.645 1.00 96.00 94 VAL A O 1
ATOM 684 N N . SER A 1 95 ? 11.311 1.265 0.481 1.00 94.50 95 SER A N 1
ATOM 685 C CA . SER A 1 95 ? 12.684 1.179 1.013 1.00 94.50 95 SER A CA 1
ATOM 686 C C . SER A 1 95 ? 13.381 -0.157 0.742 1.00 94.50 95 SER A C 1
ATOM 688 O O . SER A 1 95 ? 14.574 -0.287 0.992 1.00 94.50 95 SER A O 1
ATOM 690 N N . LYS A 1 96 ? 12.631 -1.167 0.297 1.00 93.50 96 LYS A N 1
ATOM 691 C CA . LYS A 1 96 ? 13.131 -2.501 -0.060 1.00 93.50 96 LYS A CA 1
ATOM 692 C C . LYS A 1 96 ? 12.751 -2.808 -1.515 1.00 93.50 96 LYS A C 1
ATOM 694 O O . LYS A 1 96 ? 12.499 -1.907 -2.306 1.00 93.50 96 LYS A O 1
ATOM 699 N N . SER A 1 97 ? 12.681 -4.082 -1.879 1.00 91.81 97 SER A N 1
ATOM 700 C CA . SER A 1 97 ? 12.278 -4.522 -3.214 1.00 91.81 97 SER A CA 1
ATOM 701 C C . SER A 1 97 ? 10.787 -4.298 -3.502 1.00 91.81 97 SER A C 1
ATOM 703 O O . SER A 1 97 ? 9.941 -4.576 -2.651 1.00 91.81 97 SER A O 1
ATOM 705 N N . MET A 1 98 ? 10.462 -3.936 -4.745 1.00 95.19 98 MET A N 1
ATOM 706 C CA . MET A 1 98 ? 9.108 -3.986 -5.308 1.00 95.19 98 MET A CA 1
ATOM 707 C C . MET A 1 98 ? 9.047 -5.070 -6.389 1.00 95.19 98 MET A C 1
ATOM 709 O O . MET A 1 98 ? 9.799 -5.023 -7.357 1.00 95.19 98 MET A O 1
ATOM 713 N N . THR A 1 99 ? 8.139 -6.037 -6.243 1.00 96.25 99 THR A N 1
ATOM 714 C CA . THR A 1 99 ? 7.890 -7.069 -7.264 1.00 96.25 99 THR A CA 1
ATOM 715 C C . THR A 1 99 ? 6.552 -6.808 -7.943 1.00 96.25 99 THR A C 1
ATOM 717 O O . THR A 1 99 ? 5.529 -6.684 -7.272 1.00 96.25 99 THR A O 1
ATOM 720 N N . VAL A 1 100 ? 6.542 -6.765 -9.277 1.00 96.44 100 VAL A N 1
ATOM 721 C CA . VAL A 1 100 ? 5.325 -6.604 -10.084 1.00 96.44 100 VAL A CA 1
ATOM 722 C C . VAL A 1 100 ? 5.190 -7.810 -11.005 1.00 96.44 100 VAL A C 1
ATOM 724 O O . VAL A 1 100 ? 5.980 -7.985 -11.924 1.00 96.44 100 VAL A O 1
ATOM 727 N N . ALA A 1 101 ? 4.183 -8.649 -10.758 1.00 96.06 101 ALA A N 1
ATOM 728 C CA . ALA A 1 101 ? 3.929 -9.837 -11.578 1.00 96.06 101 ALA A CA 1
ATOM 729 C C . ALA A 1 101 ? 3.281 -9.508 -12.938 1.00 96.06 101 ALA A C 1
ATOM 731 O O . ALA A 1 101 ? 3.351 -10.301 -13.874 1.00 96.06 101 ALA A O 1
ATOM 732 N N . GLY A 1 102 ? 2.599 -8.363 -13.026 1.00 95.31 102 GLY A N 1
ATOM 733 C CA . GLY A 1 102 ? 1.937 -7.884 -14.237 1.00 95.31 102 GLY A CA 1
ATOM 734 C C . GLY A 1 102 ? 2.781 -6.895 -15.040 1.00 95.31 102 GLY A C 1
ATOM 735 O O . GLY A 1 102 ? 3.950 -6.655 -14.754 1.00 95.31 102 GLY A O 1
ATOM 736 N N . ALA A 1 103 ? 2.155 -6.277 -16.042 1.00 94.88 103 ALA A N 1
ATOM 737 C CA . ALA A 1 103 ? 2.777 -5.179 -16.769 1.00 94.88 103 ALA A CA 1
ATOM 738 C C . ALA A 1 103 ? 2.951 -3.960 -15.851 1.00 94.88 103 ALA A C 1
ATOM 740 O O . ALA A 1 103 ? 2.011 -3.548 -15.171 1.00 94.88 103 ALA A O 1
ATOM 741 N N . PHE A 1 104 ? 4.139 -3.365 -15.886 1.00 94.69 104 PHE A N 1
ATOM 742 C CA . PHE A 1 104 ? 4.440 -2.109 -15.213 1.00 94.69 104 PHE A CA 1
ATOM 743 C C . PHE A 1 104 ? 4.583 -0.997 -16.256 1.00 94.69 104 PHE A C 1
ATOM 745 O O . PHE A 1 104 ? 5.291 -1.167 -17.249 1.00 94.69 104 PHE A O 1
ATOM 752 N N . ALA A 1 105 ? 3.879 0.120 -16.064 1.00 94.25 105 ALA A N 1
ATOM 753 C CA . ALA A 1 105 ? 3.845 1.234 -17.007 1.00 94.25 105 ALA A CA 1
ATOM 754 C C . ALA A 1 105 ? 4.260 2.535 -16.316 1.00 94.25 105 ALA A C 1
ATOM 756 O O . ALA A 1 105 ? 3.755 2.863 -15.247 1.00 94.25 105 ALA A O 1
ATOM 757 N N . PHE A 1 106 ? 5.139 3.294 -16.965 1.00 93.56 106 PHE A N 1
ATOM 758 C CA . PHE A 1 106 ? 5.594 4.613 -16.531 1.00 93.56 106 PHE A CA 1
ATOM 759 C C . PHE A 1 106 ? 5.237 5.649 -17.601 1.00 93.56 106 PHE A C 1
ATOM 761 O O . PHE A 1 106 ? 5.405 5.405 -18.795 1.00 93.56 106 PHE A O 1
ATOM 768 N N . GLN A 1 107 ? 4.735 6.812 -17.182 1.00 93.75 107 GLN A N 1
ATOM 769 C CA . GLN A 1 107 ? 4.369 7.904 -18.097 1.00 93.75 107 GLN A CA 1
ATOM 770 C C . GLN A 1 107 ? 5.443 8.997 -18.171 1.00 93.75 107 GLN A C 1
ATOM 772 O O . GLN A 1 107 ? 5.605 9.616 -19.219 1.00 93.75 107 GLN A O 1
ATOM 777 N N . SER A 1 108 ? 6.217 9.177 -17.097 1.00 92.31 108 SER A N 1
ATOM 778 C CA . SER A 1 108 ? 7.222 10.245 -16.961 1.00 92.31 108 SER A CA 1
ATOM 779 C C . SER A 1 108 ? 8.658 9.714 -16.859 1.00 92.31 108 SER A C 1
ATOM 781 O O . SER A 1 108 ? 9.536 10.385 -16.327 1.00 92.31 108 SER A O 1
ATOM 783 N N . GLY A 1 109 ? 8.909 8.513 -17.388 1.00 91.44 109 GLY A N 1
ATOM 784 C CA . GLY A 1 109 ? 10.227 7.874 -17.373 1.00 91.44 109 GLY A CA 1
ATOM 785 C C . GLY A 1 109 ? 10.590 7.215 -16.038 1.00 91.44 109 GLY A C 1
ATOM 786 O O . GLY A 1 109 ? 9.743 7.031 -15.168 1.00 91.44 109 GLY A O 1
ATOM 787 N N . MET A 1 110 ? 11.858 6.814 -15.922 1.00 93.50 110 MET A N 1
ATOM 788 C CA . MET A 1 110 ? 12.443 6.151 -14.755 1.00 93.50 110 MET A CA 1
ATOM 789 C C . MET A 1 110 ? 13.940 6.476 -14.692 1.00 93.50 110 MET A C 1
ATOM 791 O O . MET A 1 110 ? 14.614 6.479 -15.722 1.00 93.50 110 MET A O 1
ATOM 795 N N . SER A 1 111 ? 14.463 6.710 -13.491 1.00 91.19 111 SER A N 1
ATOM 796 C CA . SER A 1 111 ? 15.900 6.774 -13.205 1.00 91.19 111 SER A CA 1
ATOM 797 C C . SER A 1 111 ? 16.257 5.678 -12.207 1.00 91.19 111 SER A C 1
ATOM 799 O O . SER A 1 111 ? 15.554 5.524 -11.211 1.00 91.19 111 SER A O 1
ATOM 801 N N . GLY A 1 112 ? 17.339 4.945 -12.455 1.00 91.56 112 GLY A N 1
ATOM 802 C CA . GLY A 1 112 ? 17.842 3.908 -11.555 1.00 91.56 112 GLY A CA 1
ATOM 803 C C . GLY A 1 112 ? 19.305 4.148 -11.199 1.00 91.56 112 GLY A C 1
ATOM 804 O O . GLY A 1 112 ? 20.045 4.749 -11.978 1.00 91.56 112 GLY A O 1
ATOM 805 N N . GLN A 1 113 ? 19.702 3.671 -10.027 1.00 91.69 113 GLN A N 1
ATOM 806 C CA . GLN A 1 113 ? 21.091 3.538 -9.596 1.00 91.69 113 GLN A CA 1
ATOM 807 C C . GLN A 1 113 ? 21.288 2.070 -9.226 1.00 91.69 113 GLN A C 1
ATOM 809 O O . GLN A 1 113 ? 20.376 1.466 -8.662 1.00 91.69 113 GLN A O 1
ATOM 814 N N . GLY A 1 114 ? 22.421 1.486 -9.604 1.00 87.56 114 GLY A N 1
ATOM 815 C CA . GLY A 1 114 ? 22.749 0.138 -9.158 1.00 87.56 114 GLY A CA 1
ATOM 816 C C . GLY A 1 114 ? 23.282 0.152 -7.721 1.00 87.56 114 GLY A C 1
ATOM 817 O O . GLY A 1 114 ? 23.511 1.210 -7.130 1.00 87.56 114 GLY A O 1
ATOM 818 N N . GLU A 1 115 ? 23.417 -1.033 -7.136 1.00 81.06 115 GLU A N 1
ATOM 819 C CA . GLU A 1 115 ? 23.774 -1.210 -5.723 1.00 81.06 115 GLU A CA 1
ATOM 820 C C . GLU A 1 115 ? 25.284 -1.049 -5.449 1.00 81.06 115 GLU A C 1
ATOM 822 O O . GLU A 1 115 ? 25.700 -1.050 -4.290 1.00 81.06 115 GLU A O 1
ATOM 827 N N . GLY A 1 116 ? 26.105 -0.866 -6.494 1.00 76.81 116 GLY A N 1
ATOM 828 C CA . GLY A 1 116 ? 27.565 -0.877 -6.412 1.00 76.81 116 GLY A CA 1
ATOM 829 C C . GLY A 1 116 ? 28.131 -2.298 -6.269 1.00 76.81 116 GLY A C 1
ATOM 830 O O . GLY A 1 116 ? 27.679 -3.095 -5.453 1.00 76.81 116 GLY A O 1
ATOM 831 N N . GLY A 1 117 ? 29.142 -2.644 -7.071 1.00 79.44 117 GLY A N 1
ATOM 832 C CA . GLY A 1 117 ? 29.753 -3.982 -7.081 1.00 79.44 117 GLY A CA 1
ATOM 833 C C . GLY A 1 117 ? 30.073 -4.487 -8.489 1.00 79.44 117 GLY A C 1
ATOM 834 O O . GLY A 1 117 ? 30.034 -3.730 -9.454 1.00 79.44 117 GLY A O 1
ATOM 835 N N . SER A 1 118 ? 30.414 -5.772 -8.621 1.00 74.81 118 SER A N 1
ATOM 836 C CA . SER A 1 118 ? 30.721 -6.388 -9.924 1.00 74.81 118 SER A CA 1
ATOM 837 C C . SER A 1 118 ? 29.501 -6.536 -10.840 1.00 74.81 118 SER A C 1
ATOM 839 O O . SER A 1 118 ? 29.668 -6.538 -12.055 1.00 74.81 118 SER A O 1
ATOM 841 N N . ASP A 1 119 ? 28.296 -6.608 -10.267 1.00 76.50 119 ASP A N 1
ATOM 842 C CA . ASP A 1 119 ? 27.006 -6.688 -10.971 1.00 76.50 119 ASP A CA 1
ATOM 843 C C . ASP A 1 119 ? 26.180 -5.400 -10.770 1.00 76.50 119 ASP A C 1
ATOM 845 O O . ASP A 1 119 ? 24.966 -5.431 -10.563 1.00 76.50 119 ASP A O 1
ATOM 849 N N . ASP A 1 120 ? 26.857 -4.246 -10.797 1.00 84.44 120 ASP A N 1
ATOM 850 C CA . ASP A 1 120 ? 26.265 -2.917 -10.620 1.00 84.44 120 ASP A CA 1
ATOM 851 C C . ASP A 1 120 ? 25.402 -2.518 -11.828 1.00 84.44 120 ASP A C 1
ATOM 853 O O . ASP A 1 120 ? 25.825 -1.835 -12.766 1.00 84.44 120 ASP A O 1
ATOM 857 N N . HIS A 1 121 ? 24.169 -3.014 -11.844 1.00 88.19 121 HIS A N 1
ATOM 858 C CA . HIS A 1 121 ? 23.196 -2.725 -12.883 1.00 88.19 121 HIS A CA 1
ATOM 859 C C . HIS A 1 121 ? 22.035 -1.924 -12.304 1.00 88.19 121 HIS A C 1
ATOM 861 O O . HIS A 1 121 ? 21.206 -2.455 -11.573 1.00 88.19 121 HIS A O 1
ATOM 867 N N . ALA A 1 122 ? 21.899 -0.667 -12.732 1.00 91.38 122 ALA A N 1
ATOM 868 C CA . ALA A 1 122 ? 20.674 0.102 -12.498 1.00 91.38 122 ALA A CA 1
ATOM 869 C C . ALA A 1 122 ? 19.437 -0.562 -13.142 1.00 91.38 122 ALA A C 1
ATOM 871 O O . ALA A 1 122 ? 18.309 -0.338 -12.710 1.00 91.38 122 ALA A O 1
ATOM 872 N N . MET A 1 123 ? 19.643 -1.358 -14.201 1.00 91.81 123 MET A N 1
ATOM 873 C CA . MET A 1 123 ? 18.604 -2.135 -14.871 1.00 91.81 123 MET A CA 1
ATOM 874 C C . MET A 1 123 ? 19.208 -3.366 -15.557 1.00 91.81 123 MET A C 1
ATOM 876 O O . MET A 1 123 ? 20.159 -3.244 -16.328 1.00 91.81 123 MET A O 1
ATOM 880 N N . ARG A 1 124 ? 18.602 -4.539 -15.346 1.00 91.75 124 ARG A N 1
ATOM 881 C CA . ARG A 1 124 ? 18.861 -5.766 -16.113 1.00 91.75 124 ARG A CA 1
ATOM 882 C C . ARG A 1 124 ? 17.560 -6.234 -16.758 1.00 91.75 124 ARG A C 1
ATOM 884 O O . ARG A 1 124 ? 16.538 -6.326 -16.087 1.00 91.75 124 ARG A O 1
ATOM 891 N N . ILE A 1 125 ? 17.605 -6.537 -18.053 1.00 93.44 125 ILE A N 1
ATOM 892 C CA . ILE A 1 125 ? 16.461 -7.048 -18.816 1.00 93.44 125 ILE A CA 1
ATOM 893 C C . ILE A 1 125 ? 16.820 -8.447 -19.303 1.00 93.44 125 ILE A C 1
ATOM 895 O O . ILE A 1 125 ? 17.737 -8.602 -20.106 1.00 93.44 125 ILE A O 1
ATOM 899 N N . ASP A 1 126 ? 16.101 -9.456 -18.821 1.00 93.56 126 ASP A N 1
ATOM 900 C CA . ASP A 1 126 ? 16.167 -10.812 -19.365 1.00 93.56 126 ASP A CA 1
ATOM 901 C C . ASP A 1 126 ? 15.081 -10.968 -20.438 1.00 93.56 126 ASP A C 1
ATOM 903 O O . ASP A 1 126 ? 13.928 -11.297 -20.158 1.00 93.56 126 ASP A O 1
ATOM 907 N N . GLY A 1 127 ? 15.426 -10.572 -21.664 1.00 94.81 127 GLY A N 1
ATOM 908 C CA . GLY A 1 127 ? 14.507 -10.518 -22.796 1.00 94.81 127 GLY A CA 1
ATOM 909 C C . GLY A 1 127 ? 14.843 -9.405 -23.787 1.00 94.81 127 GLY A C 1
ATOM 910 O O . GLY A 1 127 ? 15.904 -8.786 -23.739 1.00 94.81 127 GLY A O 1
ATOM 911 N N . GLY A 1 128 ? 13.923 -9.153 -24.718 1.00 94.12 128 GLY A N 1
ATOM 912 C CA . GLY A 1 128 ? 14.050 -8.064 -25.684 1.00 94.12 128 GLY A CA 1
ATOM 913 C C . GLY A 1 128 ? 13.559 -6.730 -25.123 1.00 94.12 128 GLY A C 1
ATOM 914 O O . GLY A 1 128 ? 12.548 -6.674 -24.427 1.00 94.12 128 GLY A O 1
ATOM 915 N N . ALA A 1 129 ? 14.229 -5.644 -25.503 1.00 94.06 129 ALA A N 1
ATOM 916 C CA . ALA A 1 129 ? 13.751 -4.281 -25.307 1.00 94.06 129 ALA A CA 1
ATOM 917 C C . ALA A 1 129 ? 13.532 -3.620 -26.674 1.00 94.06 129 ALA A C 1
ATOM 919 O O . ALA A 1 129 ? 14.378 -3.722 -27.562 1.00 94.06 129 ALA A O 1
ATOM 920 N N . HIS A 1 130 ? 12.390 -2.955 -26.854 1.00 93.56 130 HIS A N 1
ATOM 921 C CA . HIS A 1 130 ? 12.064 -2.238 -28.084 1.00 93.56 130 HIS A CA 1
ATOM 922 C C . HIS A 1 130 ? 11.972 -0.739 -27.808 1.00 93.56 130 HIS A C 1
ATOM 924 O O . HIS A 1 130 ? 11.082 -0.281 -27.090 1.00 93.56 130 HIS A O 1
ATOM 930 N N . PHE A 1 131 ? 12.857 0.025 -28.439 1.00 93.81 131 PHE A N 1
ATOM 931 C CA . PHE A 1 131 ? 12.897 1.478 -28.344 1.00 93.81 131 PHE A CA 1
ATOM 932 C C . PHE A 1 131 ? 12.380 2.082 -29.649 1.00 93.81 131 PHE A C 1
ATOM 934 O O . PHE A 1 131 ? 12.815 1.715 -30.736 1.00 93.81 131 PHE A O 1
ATOM 941 N N . SER A 1 132 ? 11.414 2.996 -29.549 1.00 93.31 132 SER A N 1
ATOM 942 C CA . SER A 1 132 ? 10.836 3.692 -30.711 1.00 93.31 132 SER A CA 1
ATOM 943 C C . SER A 1 132 ? 11.680 4.875 -31.189 1.00 93.31 132 SER A C 1
ATOM 945 O O . SER A 1 132 ? 11.406 5.449 -32.242 1.00 93.31 132 SER A O 1
ATOM 947 N N . LYS A 1 133 ? 12.679 5.255 -30.392 1.00 93.69 133 LYS A N 1
ATOM 948 C CA . LYS A 1 133 ? 13.649 6.315 -30.648 1.00 93.69 133 LYS A CA 1
ATOM 949 C C . LYS A 1 133 ? 15.044 5.794 -30.319 1.00 93.69 133 LYS A C 1
ATOM 951 O O . LYS A 1 133 ? 15.192 4.678 -29.824 1.00 93.69 133 LYS A O 1
ATOM 956 N N . ASP A 1 134 ? 16.039 6.621 -30.598 1.00 94.31 134 ASP A N 1
ATOM 957 C CA . ASP A 1 134 ? 17.433 6.320 -30.318 1.00 94.31 134 ASP A CA 1
ATOM 958 C C . ASP A 1 134 ? 17.689 6.030 -28.831 1.00 94.31 134 ASP A C 1
ATOM 960 O O . ASP A 1 134 ? 17.023 6.566 -27.940 1.00 94.31 134 ASP A O 1
ATOM 964 N N . VAL A 1 135 ? 18.687 5.186 -28.589 1.00 95.56 135 VAL A N 1
ATOM 965 C CA . VAL A 1 135 ? 19.226 4.889 -27.264 1.00 95.56 135 VAL A CA 1
ATOM 966 C C . VAL A 1 135 ? 20.637 5.448 -27.232 1.00 95.56 135 VAL A C 1
ATOM 968 O O . VAL A 1 135 ? 21.444 5.136 -28.104 1.00 95.56 135 VAL A O 1
ATOM 971 N N . THR A 1 136 ? 20.947 6.251 -26.220 1.00 96.00 136 THR A N 1
ATOM 972 C CA . THR A 1 136 ? 22.276 6.846 -26.065 1.00 96.00 136 THR A CA 1
ATOM 973 C C . THR A 1 136 ? 22.973 6.241 -24.856 1.00 96.00 136 THR A C 1
ATOM 975 O O . THR A 1 136 ? 22.460 6.327 -23.743 1.00 96.00 136 THR A O 1
ATOM 978 N N . ALA A 1 137 ? 24.162 5.679 -25.056 1.00 93.94 137 ALA A N 1
ATOM 979 C CA . ALA A 1 137 ? 25.008 5.146 -23.991 1.00 93.94 137 ALA A CA 1
ATOM 980 C C . ALA A 1 137 ? 26.314 5.944 -23.928 1.00 93.94 137 ALA A C 1
ATOM 982 O O . ALA A 1 137 ? 27.021 6.043 -24.926 1.00 93.94 137 ALA A O 1
ATOM 983 N N . ALA A 1 138 ? 26.622 6.555 -22.778 1.00 93.75 138 ALA A N 1
ATOM 984 C CA . ALA A 1 138 ? 27.800 7.419 -22.607 1.00 93.75 138 ALA A CA 1
ATOM 985 C C . ALA A 1 138 ? 27.945 8.500 -23.709 1.00 93.75 138 ALA A C 1
ATOM 987 O O . ALA A 1 138 ? 29.038 8.783 -24.191 1.00 93.75 138 ALA A O 1
ATOM 988 N N . GLY A 1 139 ? 26.821 9.082 -24.147 1.00 93.88 139 GLY A N 1
ATOM 989 C CA . GLY A 1 139 ? 26.785 10.074 -25.231 1.00 93.88 139 GLY A CA 1
ATOM 990 C C . GLY A 1 139 ? 26.846 9.492 -26.651 1.00 93.88 139 GLY A C 1
ATOM 991 O O . GLY A 1 139 ? 26.723 10.239 -27.619 1.00 93.88 139 GLY A O 1
ATOM 992 N N . VAL A 1 140 ? 26.983 8.173 -26.796 1.00 94.69 140 VAL A N 1
ATOM 993 C CA . VAL A 1 140 ? 27.042 7.480 -28.085 1.00 94.69 140 VAL A CA 1
ATOM 994 C C . VAL A 1 140 ? 25.658 6.968 -28.475 1.00 94.69 140 VAL A C 1
ATOM 996 O O . VAL A 1 140 ? 25.059 6.155 -27.775 1.00 94.69 140 VAL A O 1
ATOM 999 N N . SER A 1 141 ? 25.164 7.455 -29.611 1.00 96.25 141 SER A N 1
ATOM 1000 C CA . SER A 1 141 ? 23.896 7.056 -30.230 1.00 96.25 141 SER A CA 1
ATOM 1001 C C . SER A 1 141 ? 23.971 5.640 -30.803 1.00 96.25 141 SER A C 1
ATOM 1003 O O . SER A 1 141 ? 24.840 5.345 -31.627 1.00 96.25 141 SER A O 1
ATOM 1005 N N . VAL A 1 142 ? 23.033 4.767 -30.443 1.00 94.25 142 VAL A N 1
ATOM 1006 C CA . VAL A 1 142 ? 22.944 3.420 -31.021 1.00 94.25 142 VAL A CA 1
ATOM 1007 C C . VAL A 1 142 ? 22.590 3.489 -32.509 1.00 94.25 142 VAL A C 1
ATOM 1009 O O . VAL A 1 142 ? 23.199 2.766 -33.292 1.00 94.25 142 VAL A O 1
ATOM 1012 N N . GLU A 1 143 ? 21.683 4.377 -32.931 1.00 93.81 143 GLU A N 1
ATOM 1013 C CA . GLU A 1 143 ? 21.275 4.508 -34.344 1.00 93.81 143 GLU A CA 1
ATOM 1014 C C . GLU A 1 143 ? 22.290 5.290 -35.209 1.00 93.81 143 GLU A C 1
ATOM 1016 O O . GLU A 1 143 ? 22.355 5.112 -36.429 1.00 93.81 143 GLU A O 1
ATOM 1021 N N . GLY A 1 144 ? 23.073 6.185 -34.602 1.00 92.50 144 GLY A N 1
ATOM 1022 C CA . GLY A 1 144 ? 23.839 7.209 -35.314 1.00 92.50 144 GLY A CA 1
ATOM 1023 C C . GLY A 1 144 ? 25.360 7.105 -35.236 1.00 92.50 144 GLY A C 1
ATOM 1024 O O . GLY A 1 144 ? 26.023 7.843 -35.970 1.00 92.50 144 GLY A O 1
ATOM 1025 N N . HIS A 1 145 ? 25.922 6.251 -34.374 1.00 93.88 145 HIS A N 1
ATOM 1026 C CA . HIS A 1 145 ? 27.374 6.189 -34.182 1.00 93.88 145 HIS A CA 1
ATOM 1027 C C . HIS A 1 145 ? 28.128 5.699 -35.426 1.00 93.88 145 HIS A C 1
ATOM 1029 O O . HIS A 1 145 ? 27.595 4.985 -36.270 1.00 93.88 145 HIS A O 1
ATOM 1035 N N . LEU A 1 146 ? 29.399 6.084 -35.531 1.00 92.00 146 LEU A N 1
ATOM 1036 C CA . LEU A 1 146 ? 30.326 5.632 -36.568 1.00 92.00 146 LEU A CA 1
ATOM 1037 C C . LEU A 1 146 ? 31.556 5.036 -35.884 1.00 92.00 146 LEU A C 1
ATOM 1039 O O . LEU A 1 146 ? 31.913 5.451 -34.781 1.00 92.00 146 LEU A O 1
ATOM 1043 N N . HIS A 1 147 ? 32.234 4.113 -36.559 1.00 88.44 147 HIS A N 1
ATOM 1044 C CA . HIS A 1 147 ? 33.517 3.570 -36.117 1.00 88.44 147 HIS A CA 1
ATOM 1045 C C . HIS A 1 147 ? 34.650 4.091 -37.004 1.00 88.44 147 HIS A C 1
ATOM 1047 O O . HIS A 1 147 ? 34.433 4.492 -38.150 1.00 88.44 147 HIS A O 1
ATOM 1053 N N . ARG A 1 148 ? 35.888 4.062 -36.500 1.00 86.25 148 ARG A N 1
ATOM 1054 C CA . ARG A 1 148 ? 37.080 4.194 -37.351 1.00 86.25 148 ARG A CA 1
ATOM 1055 C C . ARG A 1 148 ? 37.464 2.809 -37.858 1.00 86.25 148 ARG A C 1
ATOM 1057 O O . ARG A 1 148 ? 37.778 1.937 -37.054 1.00 86.25 148 ARG A O 1
ATOM 1064 N N . ALA A 1 149 ? 37.460 2.612 -39.172 1.00 76.31 149 ALA A N 1
ATOM 1065 C CA . ALA A 1 149 ? 37.959 1.374 -39.758 1.00 76.31 149 ALA A CA 1
ATOM 1066 C C . ALA A 1 149 ? 39.486 1.266 -39.568 1.00 76.31 149 ALA A C 1
ATOM 1068 O O . ALA A 1 149 ? 40.206 2.257 -39.713 1.00 76.31 149 ALA A O 1
ATOM 1069 N N . GLN A 1 150 ? 39.998 0.070 -39.266 1.00 65.44 150 GLN A N 1
ATOM 1070 C CA . GLN A 1 150 ? 41.430 -0.220 -39.400 1.00 65.44 150 GLN A CA 1
ATOM 1071 C C . GLN A 1 150 ? 41.745 -0.408 -40.894 1.00 65.44 150 GLN A C 1
ATOM 1073 O O . GLN A 1 150 ? 41.355 -1.409 -41.486 1.00 65.44 150 GLN A O 1
ATOM 1078 N N . GLY A 1 151 ? 42.403 0.573 -41.521 1.00 70.44 151 GLY A N 1
ATOM 1079 C CA . GLY A 1 151 ? 42.697 0.593 -42.962 1.00 70.44 151 GLY A CA 1
ATOM 1080 C C . GLY A 1 151 ? 42.484 1.979 -43.579 1.00 70.44 151 GLY A C 1
ATOM 1081 O O . GLY A 1 151 ? 42.421 2.960 -42.841 1.00 70.44 151 GLY A O 1
ATOM 1082 N N . SER A 1 152 ? 42.403 2.074 -44.916 1.00 64.06 152 SER A N 1
ATOM 1083 C CA . SER A 1 152 ? 42.268 3.358 -45.636 1.00 64.06 152 SER A CA 1
ATOM 1084 C C . SER A 1 152 ? 41.172 4.233 -45.008 1.00 64.06 152 SER A C 1
ATOM 1086 O O . SER A 1 152 ? 40.036 3.807 -44.817 1.00 64.06 152 SER A O 1
ATOM 1088 N N . THR A 1 153 ? 41.567 5.434 -44.596 1.00 67.88 153 THR A N 1
ATOM 1089 C CA . THR A 1 153 ? 41.255 6.076 -43.306 1.00 67.88 153 THR A CA 1
ATOM 1090 C C . THR A 1 153 ? 39.881 6.753 -43.190 1.00 67.88 153 THR A C 1
ATOM 1092 O O . THR A 1 153 ? 39.763 7.798 -42.548 1.00 67.88 153 THR A O 1
ATOM 1095 N N . ALA A 1 154 ? 38.832 6.199 -43.797 1.00 77.62 154 ALA A N 1
ATOM 1096 C CA . ALA A 1 154 ? 37.481 6.757 -43.722 1.00 77.62 154 ALA A CA 1
ATOM 1097 C C . ALA A 1 154 ? 36.691 6.233 -42.496 1.00 77.62 154 ALA A C 1
ATOM 1099 O O . ALA A 1 154 ? 36.830 5.062 -42.126 1.00 77.62 154 ALA A O 1
ATOM 1100 N N . PRO A 1 155 ? 35.839 7.064 -41.859 1.00 84.19 155 PRO A N 1
ATOM 1101 C CA . PRO A 1 155 ? 34.811 6.581 -40.937 1.00 84.19 155 PRO A CA 1
ATOM 1102 C C . PRO A 1 155 ? 33.893 5.554 -41.613 1.00 84.19 155 PRO A C 1
ATOM 1104 O O . PRO A 1 155 ? 33.624 5.653 -42.812 1.00 84.19 155 PRO A O 1
ATOM 1107 N N . THR A 1 156 ? 33.379 4.588 -40.849 1.00 88.44 156 THR A N 1
ATOM 1108 C CA . THR A 1 156 ? 32.341 3.676 -41.356 1.00 88.44 156 THR A CA 1
ATOM 1109 C C . THR A 1 156 ? 31.060 4.445 -41.678 1.00 88.44 156 THR A C 1
ATOM 1111 O O . THR A 1 156 ? 30.869 5.575 -41.231 1.00 88.44 156 THR A O 1
ATOM 1114 N N . SER A 1 157 ? 30.133 3.826 -42.412 1.00 86.56 157 SER A N 1
ATOM 1115 C CA . SER A 1 157 ? 28.749 4.307 -42.456 1.00 86.56 157 SER A CA 1
ATOM 1116 C C . SER A 1 157 ? 28.062 4.128 -41.094 1.00 86.56 157 SER A C 1
ATOM 1118 O O . SER A 1 157 ? 28.564 3.416 -40.219 1.00 86.56 157 SER A O 1
ATOM 1120 N N . LYS A 1 158 ? 26.878 4.734 -40.939 1.00 90.12 158 LYS A N 1
ATOM 1121 C CA . LYS A 1 158 ? 25.967 4.458 -39.815 1.00 90.12 158 LYS A CA 1
ATOM 1122 C C . LYS A 1 158 ? 25.579 2.972 -39.773 1.00 90.12 158 LYS A C 1
ATOM 1124 O O . LYS A 1 158 ? 25.630 2.320 -40.826 1.00 90.12 158 LYS A O 1
ATOM 1129 N N . PRO A 1 159 ? 25.136 2.457 -38.610 1.00 92.56 159 PRO A N 1
ATOM 1130 C CA . PRO A 1 159 ? 24.501 1.156 -38.515 1.00 92.56 159 PRO A CA 1
ATOM 1131 C C . PRO A 1 159 ? 23.431 1.005 -39.591 1.00 92.56 159 PRO A C 1
ATOM 1133 O O . PRO A 1 159 ? 22.615 1.902 -39.825 1.00 92.56 159 PRO A O 1
ATOM 1136 N N . ILE A 1 160 ? 23.457 -0.134 -40.278 1.00 88.38 160 ILE A N 1
ATOM 1137 C CA . ILE A 1 160 ? 22.453 -0.449 -41.288 1.00 88.38 160 ILE A CA 1
ATOM 1138 C C . ILE A 1 160 ? 21.117 -0.554 -40.559 1.00 88.38 160 ILE A C 1
ATOM 1140 O O . ILE A 1 160 ? 20.949 -1.403 -39.683 1.00 88.38 160 ILE A O 1
ATOM 1144 N N . LYS A 1 161 ? 20.160 0.311 -40.910 1.00 81.25 161 LYS A N 1
ATOM 1145 C CA . LYS A 1 161 ? 18.806 0.202 -40.368 1.00 81.25 161 LYS A CA 1
ATOM 1146 C C . LYS A 1 161 ? 18.251 -1.163 -40.755 1.00 81.25 161 LYS A C 1
ATOM 1148 O O . LYS A 1 161 ? 18.231 -1.503 -41.939 1.00 81.25 161 LYS A O 1
ATOM 1153 N N . GLY A 1 162 ? 17.798 -1.932 -39.765 1.00 71.56 162 GLY A N 1
ATOM 1154 C CA . GLY A 1 162 ? 17.050 -3.155 -40.032 1.00 71.56 162 GLY A CA 1
ATOM 1155 C C . GLY A 1 162 ? 15.897 -2.837 -40.982 1.00 71.56 162 GLY A C 1
ATOM 1156 O O . GLY A 1 162 ? 15.267 -1.783 -40.853 1.00 71.56 162 GLY A O 1
ATOM 1157 N N . ALA A 1 163 ? 15.657 -3.707 -41.969 1.00 57.06 163 ALA A N 1
ATOM 1158 C CA . ALA A 1 163 ? 14.537 -3.544 -42.888 1.00 57.06 163 ALA A CA 1
ATOM 1159 C C . ALA A 1 163 ? 13.273 -3.259 -42.069 1.00 57.06 163 ALA A C 1
ATOM 1161 O O . ALA A 1 163 ? 12.977 -3.995 -41.126 1.00 57.06 163 ALA A O 1
ATOM 1162 N N . SER A 1 164 ? 12.561 -2.171 -42.388 1.00 49.59 164 SER A N 1
ATOM 1163 C CA . SER A 1 164 ? 11.344 -1.811 -41.665 1.00 49.59 164 SER A CA 1
ATOM 1164 C C . SER A 1 164 ? 10.445 -3.041 -41.626 1.00 49.59 164 SER A C 1
ATOM 1166 O O . SER A 1 164 ? 10.083 -3.551 -42.692 1.00 49.59 164 SER A O 1
ATOM 1168 N N . PHE A 1 165 ? 10.093 -3.525 -40.437 1.00 48.47 165 PHE A N 1
ATOM 1169 C CA . PHE A 1 165 ? 9.070 -4.552 -40.289 1.00 48.47 165 PHE A CA 1
ATOM 1170 C C . PHE A 1 165 ? 7.742 -3.906 -40.704 1.00 48.47 165 PHE A C 1
ATOM 1172 O O . PHE A 1 165 ? 6.993 -3.357 -39.900 1.00 48.47 165 PHE A O 1
ATOM 1179 N N . ARG A 1 166 ? 7.498 -3.854 -42.017 1.00 43.38 166 ARG A N 1
ATOM 1180 C CA . ARG A 1 166 ? 6.276 -3.328 -42.612 1.00 43.38 166 ARG A CA 1
ATOM 1181 C C . ARG A 1 166 ? 5.207 -4.345 -42.250 1.00 43.38 166 ARG A C 1
ATOM 1183 O O . ARG A 1 166 ? 5.208 -5.452 -42.780 1.00 43.38 166 ARG A O 1
ATOM 1190 N N . GLY A 1 167 ? 4.399 -3.993 -41.253 1.00 40.50 167 GLY A N 1
ATOM 1191 C CA . GLY A 1 167 ? 3.501 -4.904 -40.559 1.00 40.50 167 GLY A CA 1
ATOM 1192 C C . GLY A 1 167 ? 2.772 -5.867 -41.491 1.00 40.50 167 GLY A C 1
ATOM 1193 O O . GLY A 1 167 ? 2.031 -5.457 -42.385 1.00 40.50 167 GLY A O 1
ATOM 1194 N N . MET A 1 168 ? 2.933 -7.164 -41.227 1.00 40.66 168 MET A N 1
ATOM 1195 C CA . MET A 1 168 ? 1.891 -8.127 -41.545 1.00 40.66 168 MET A CA 1
ATOM 1196 C C . MET A 1 168 ? 0.646 -7.678 -40.781 1.00 40.66 168 MET A C 1
ATOM 1198 O O . MET A 1 168 ? 0.565 -7.779 -39.559 1.00 40.66 168 MET A O 1
ATOM 1202 N N . ASN A 1 169 ? -0.290 -7.093 -41.517 1.00 39.69 169 ASN A N 1
ATOM 1203 C CA . ASN A 1 169 ? -1.577 -6.634 -41.030 1.00 39.69 169 ASN A CA 1
ATOM 1204 C C . ASN A 1 169 ? -2.303 -7.794 -40.320 1.00 39.69 169 ASN A C 1
ATOM 1206 O O . ASN A 1 169 ? -2.967 -8.611 -40.958 1.00 39.69 169 ASN A O 1
ATOM 1210 N N . ALA A 1 170 ? -2.251 -7.843 -38.987 1.00 44.94 170 ALA A N 1
ATOM 1211 C CA . ALA A 1 170 ? -3.070 -8.728 -38.155 1.00 44.94 170 ALA A CA 1
ATOM 1212 C C . ALA A 1 170 ? -4.544 -8.257 -38.091 1.00 44.94 170 ALA A C 1
ATOM 1214 O O . ALA A 1 170 ? -5.216 -8.375 -37.071 1.00 44.94 170 ALA A O 1
ATOM 1215 N N . ALA A 1 171 ? -5.066 -7.706 -39.192 1.00 42.53 171 ALA A N 1
ATOM 1216 C CA . ALA A 1 171 ? -6.414 -7.150 -39.306 1.00 42.53 171 ALA A CA 1
ATOM 1217 C C . ALA A 1 171 ? -7.339 -7.960 -40.242 1.00 42.53 171 ALA A C 1
ATOM 1219 O O . ALA A 1 171 ? -8.492 -7.574 -40.444 1.00 42.53 171 ALA A O 1
ATOM 1220 N N . ALA A 1 172 ? -6.883 -9.100 -40.779 1.00 42.12 172 ALA A N 1
ATOM 1221 C CA . ALA A 1 172 ? -7.694 -9.972 -41.641 1.00 42.12 172 ALA A CA 1
ATOM 1222 C C . ALA A 1 172 ? -8.321 -11.190 -40.917 1.00 42.12 172 ALA A C 1
ATOM 1224 O O . ALA A 1 172 ? -9.306 -11.744 -41.400 1.00 42.12 172 ALA A O 1
ATOM 1225 N N . GLY A 1 173 ? -7.832 -11.587 -39.733 1.00 39.16 173 GLY A N 1
ATOM 1226 C CA . GLY A 1 173 ? -8.291 -12.811 -39.043 1.00 39.16 173 GLY A CA 1
ATOM 1227 C C . GLY A 1 173 ? -9.497 -12.654 -38.102 1.00 39.16 173 GLY A C 1
ATOM 1228 O O . GLY A 1 173 ? -10.203 -13.621 -37.819 1.00 39.16 173 GLY A O 1
ATOM 1229 N N . ALA A 1 174 ? -9.792 -11.443 -37.619 1.00 40.62 174 ALA A N 1
ATOM 1230 C CA . ALA A 1 174 ? -10.782 -11.250 -36.549 1.00 40.62 174 ALA A CA 1
ATOM 1231 C C . ALA A 1 174 ? -12.245 -11.133 -37.031 1.00 40.62 174 ALA A C 1
ATOM 1233 O O . ALA A 1 174 ? -13.171 -11.172 -36.214 1.00 40.62 174 ALA A O 1
ATOM 1234 N N . ARG A 1 175 ? -12.488 -10.998 -38.345 1.00 42.81 175 ARG A N 1
ATOM 1235 C CA . ARG A 1 175 ? -13.841 -10.760 -38.887 1.00 42.81 175 ARG A CA 1
ATOM 1236 C C . ARG A 1 175 ? -14.637 -12.041 -39.171 1.00 42.81 175 ARG A C 1
ATOM 1238 O O . ARG A 1 175 ? -15.863 -11.998 -39.136 1.00 42.81 175 ARG A O 1
ATOM 1245 N N . VAL A 1 176 ? -13.973 -13.186 -39.352 1.00 46.66 176 VAL A N 1
ATOM 1246 C CA . VAL A 1 176 ? -14.650 -14.476 -39.606 1.00 46.66 176 VAL A CA 1
ATOM 1247 C C . VAL A 1 176 ? -15.033 -15.195 -38.301 1.00 46.66 176 VAL A C 1
ATOM 1249 O O . VAL A 1 176 ? -16.065 -15.858 -38.235 1.00 46.66 176 VAL A O 1
ATOM 1252 N N . CYS A 1 177 ? -14.287 -14.997 -37.208 1.00 41.97 177 CYS A N 1
ATOM 1253 C CA . CYS A 1 177 ? -14.530 -15.748 -35.969 1.00 41.97 177 CYS A CA 1
ATOM 1254 C C . CYS A 1 177 ? -15.688 -15.186 -35.108 1.00 41.97 177 CYS A C 1
ATOM 1256 O O . CYS A 1 177 ? -16.384 -15.938 -34.423 1.00 41.97 177 CYS A O 1
ATOM 1258 N N . LYS A 1 178 ? -15.994 -13.878 -35.192 1.00 45.53 178 LYS A N 1
ATOM 1259 C CA . LYS A 1 178 ? -17.125 -13.276 -34.448 1.00 45.53 178 LYS A CA 1
ATOM 1260 C C . LYS A 1 178 ? -18.507 -13.652 -35.005 1.00 45.53 178 LYS A C 1
ATOM 1262 O O . LYS A 1 178 ? -19.468 -13.703 -34.234 1.00 45.53 178 LYS A O 1
ATOM 1267 N N . SER A 1 179 ? -18.630 -13.953 -36.301 1.00 48.84 179 SER A N 1
ATOM 1268 C CA . SER A 1 179 ? -19.909 -14.370 -36.904 1.00 48.84 179 SER A CA 1
ATOM 1269 C C . SER A 1 179 ? -20.225 -15.849 -36.635 1.00 48.84 179 SER A C 1
ATOM 1271 O O . SER A 1 179 ? -21.387 -16.195 -36.404 1.00 48.84 179 SER A O 1
ATOM 1273 N N . ALA A 1 180 ? -19.204 -16.710 -36.560 1.00 49.88 180 ALA A N 1
ATOM 1274 C CA . ALA A 1 180 ? -19.358 -18.125 -36.221 1.00 49.88 180 ALA A CA 1
ATOM 1275 C C . ALA A 1 180 ? -19.715 -18.344 -34.736 1.00 49.88 180 ALA A C 1
ATOM 1277 O O . ALA A 1 180 ? -20.590 -19.158 -34.420 1.00 49.88 180 ALA A O 1
ATOM 1278 N N . LEU A 1 181 ? -19.119 -17.570 -33.819 1.00 48.28 181 LEU A N 1
ATOM 1279 C CA . LEU A 1 181 ? -19.373 -17.715 -32.380 1.00 48.28 181 LEU A CA 1
ATOM 1280 C C . LEU A 1 181 ? -20.766 -17.200 -31.969 1.00 48.28 181 LEU A C 1
ATOM 1282 O O . LEU A 1 181 ? -21.450 -17.834 -31.163 1.00 48.28 181 LEU A O 1
ATOM 1286 N N . ARG A 1 182 ? -21.255 -16.113 -32.592 1.00 52.56 182 ARG A N 1
ATOM 1287 C CA . ARG A 1 182 ? -22.625 -15.609 -32.360 1.00 52.56 182 ARG A CA 1
ATOM 1288 C C . ARG A 1 182 ? -23.713 -16.566 -32.864 1.00 52.56 182 ARG A C 1
ATOM 1290 O O . ARG A 1 182 ? -24.767 -16.656 -32.239 1.00 52.56 182 ARG A O 1
ATOM 1297 N N . ARG A 1 183 ? -23.464 -17.331 -33.936 1.00 54.59 183 ARG A N 1
ATOM 1298 C CA . ARG A 1 183 ? -24.420 -18.341 -34.436 1.00 54.59 183 ARG A CA 1
ATOM 1299 C C . ARG A 1 183 ? -24.505 -19.584 -33.541 1.00 54.59 183 ARG A C 1
ATOM 1301 O O . ARG A 1 183 ? -25.591 -20.142 -33.399 1.00 54.59 183 ARG A O 1
ATOM 1308 N N . ARG A 1 184 ? -23.406 -19.993 -32.893 1.00 54.19 184 ARG A N 1
ATOM 1309 C CA . ARG A 1 184 ? -23.413 -21.124 -31.941 1.00 54.19 184 ARG A CA 1
ATOM 1310 C C . ARG A 1 184 ? -24.084 -20.786 -30.607 1.00 54.19 184 ARG A C 1
ATOM 1312 O O . ARG A 1 184 ? -24.771 -21.642 -30.059 1.00 54.19 184 ARG A O 1
ATOM 1319 N N . PHE A 1 185 ? -23.958 -19.551 -30.119 1.00 49.91 185 PHE A N 1
ATOM 1320 C CA . PHE A 1 185 ? -24.575 -19.154 -28.849 1.00 49.91 185 PHE A CA 1
ATOM 1321 C C . PHE A 1 185 ? -26.106 -19.004 -28.950 1.00 49.91 185 PHE A C 1
ATOM 1323 O O . PHE A 1 185 ? -26.830 -19.463 -28.070 1.00 49.91 185 PHE A O 1
ATOM 1330 N N . ASN A 1 186 ? -26.627 -18.472 -30.065 1.00 50.72 186 ASN A N 1
ATOM 1331 C CA . ASN A 1 186 ? -28.077 -18.299 -30.244 1.00 50.72 186 ASN A CA 1
ATOM 1332 C C . ASN A 1 186 ? -28.845 -19.599 -30.546 1.00 50.72 186 ASN A C 1
ATOM 1334 O O . ASN A 1 186 ? -30.054 -19.644 -30.336 1.00 50.72 186 ASN A O 1
ATOM 1338 N N . ARG A 1 187 ? -28.176 -20.672 -30.998 1.00 55.16 187 ARG A N 1
ATOM 1339 C CA . ARG A 1 187 ? -28.817 -21.994 -31.153 1.00 55.16 187 ARG A CA 1
ATOM 1340 C C . ARG A 1 187 ? -28.988 -22.745 -29.830 1.00 55.16 187 ARG A C 1
ATOM 1342 O O . ARG A 1 187 ? -29.900 -23.552 -29.737 1.00 55.16 187 ARG A O 1
ATOM 1349 N N . ARG A 1 188 ? -28.171 -22.466 -28.805 1.00 54.56 188 ARG A N 1
ATOM 1350 C CA . ARG A 1 188 ? -28.287 -23.121 -27.485 1.00 54.56 188 ARG A CA 1
ATOM 1351 C C . ARG A 1 188 ? -29.324 -22.490 -26.549 1.00 54.56 188 ARG A C 1
ATOM 1353 O O . ARG A 1 188 ? -29.705 -23.133 -25.587 1.00 54.56 188 ARG A O 1
ATOM 1360 N N . ARG A 1 189 ? -29.817 -21.278 -26.831 1.00 54.62 189 ARG A N 1
ATOM 1361 C CA . ARG A 1 189 ? -30.889 -20.631 -26.042 1.00 54.62 189 ARG A CA 1
ATOM 1362 C C . ARG A 1 189 ? -32.317 -20.930 -26.523 1.00 54.62 189 ARG A C 1
ATOM 1364 O O . ARG A 1 189 ? -33.256 -20.472 -25.896 1.00 54.62 189 ARG A O 1
ATOM 1371 N N . LYS A 1 190 ? -32.490 -21.667 -27.627 1.00 50.72 190 LYS A N 1
ATOM 1372 C CA . LYS A 1 190 ? -33.810 -22.092 -28.145 1.00 50.72 190 LYS A CA 1
ATOM 1373 C C . LYS A 1 190 ? -34.137 -23.566 -27.867 1.00 50.72 190 LYS A C 1
AT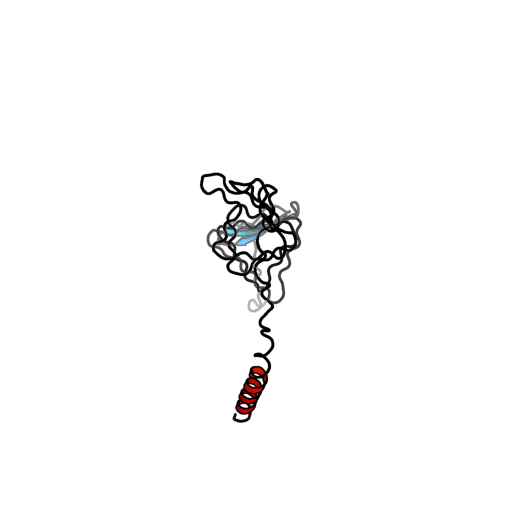OM 1375 O O . LYS A 1 190 ? -35.109 -24.079 -28.404 1.00 50.72 190 LYS A O 1
ATOM 1380 N N . ALA A 1 191 ? -33.309 -24.237 -27.071 1.00 53.22 191 ALA A N 1
ATOM 1381 C CA . ALA A 1 191 ? -33.484 -25.632 -26.682 1.00 53.22 191 ALA A CA 1
ATOM 1382 C C . ALA A 1 191 ? -33.213 -25.795 -25.177 1.00 53.22 191 ALA A C 1
ATOM 1384 O O . ALA A 1 191 ? -32.327 -26.552 -24.794 1.00 53.22 191 ALA A O 1
ATOM 1385 N N . VAL A 1 192 ? -33.919 -25.003 -24.366 1.00 47.84 192 VAL A N 1
ATOM 1386 C CA . VAL A 1 192 ? -34.314 -25.267 -22.971 1.00 47.84 192 VAL A CA 1
ATOM 1387 C C . VAL A 1 192 ? -35.650 -24.566 -22.777 1.00 47.84 192 VAL A C 1
ATOM 1389 O O . VAL A 1 192 ? -35.736 -23.403 -23.239 1.00 47.84 192 VAL A O 1
#

Radius of gyration: 35.12 Å; chains: 1; bounding box: 91×43×93 Å

Foldseek 3Di:
DDDCVPDDDDDDDADPVRHDPDPDPQKDWDADPQGWIWIAGNVVRDTDTDHDPPDDDDDDDPPDDDDDDPDDDDDDPDDDDDDPDDDDPDDDDDPDDDDDPDDDDDDPDDDFWAPDDPPGDSDDDPDDDDDPDWDADPNATQQADWDFDPDDTDIDHGPDPDDPPPDPPPPPPPPVPVVVVVVVVVVVVVPD